Protein AF-0000000082830027 (afdb_homodimer)

Solvent-accessible surface area (backbone atoms only — not comparable to full-atom values): 16712 Å² total; per-residue (Å²): 126,83,76,82,82,75,49,71,65,53,49,52,50,48,57,46,23,45,66,34,52,74,65,45,47,58,59,50,14,70,73,73,74,52,51,41,68,56,47,50,52,49,51,52,51,34,41,74,69,45,38,38,64,43,41,22,38,41,59,33,65,73,72,72,45,70,51,40,49,32,38,36,43,30,26,55,59,55,88,49,65,69,55,49,54,50,48,47,56,50,57,53,65,37,67,48,44,28,29,32,31,33,33,48,82,88,41,38,32,47,30,36,33,52,25,66,33,71,69,50,37,52,51,47,46,41,59,70,43,73,68,26,84,61,42,58,49,72,46,77,27,49,50,78,38,80,63,29,81,54,76,64,74,88,121,127,83,76,80,82,74,50,73,66,54,49,52,52,49,57,47,22,46,66,34,54,74,65,47,48,58,59,52,13,70,72,73,75,50,51,39,68,56,47,48,52,49,52,53,49,34,42,76,69,46,38,38,63,43,41,22,37,42,60,34,64,75,72,71,44,72,50,41,48,32,37,35,42,31,25,54,61,55,88,49,63,68,55,49,52,50,48,47,55,50,56,54,66,38,70,49,43,2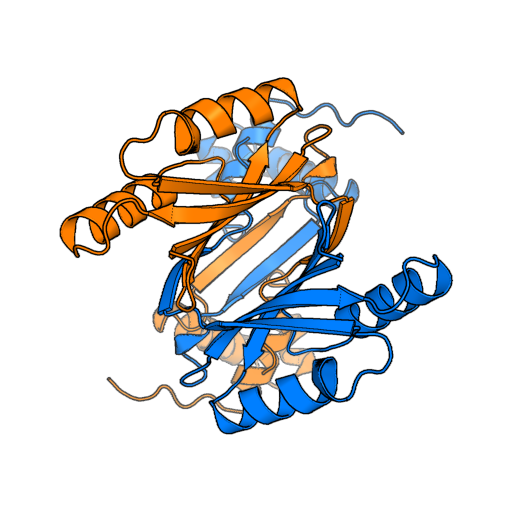7,27,31,31,34,34,48,81,88,41,39,34,47,30,38,33,53,27,66,32,70,70,51,37,51,51,48,46,40,58,69,41,74,67,25,82,61,43,58,48,72,44,78,26,48,51,76,39,80,64,29,83,55,78,65,74,87,122

Nearest PDB structures (foldseek):
  3i4p-assembly1_A  TM=9.424E-01  e=2.151E-12  Agrobacterium fabrum str. C58
  2p6s-assembly1_H  TM=9.441E-01  e=8.276E-12  Neisseria meningitidis MC58
  2pn6-assembly1_A  TM=9.436E-01  e=1.726E-11  Sulfurisphaera tokodaii
  2gqq-assembly1_A-2  TM=9.372E-01  e=4.169E-10  Escherichia coli
  4pcq-assembly2_C  TM=7.563E-01  e=6.400E-10  Mycobacterium tuberculosis H37Rv

pLDDT: mean 95.0, std 8.09, range [38.44, 98.81]

Structure (mmCIF, N/CA/C/O backbone):
data_AF-0000000082830027-model_v1
#
loop_
_entity.id
_entity.type
_entity.pdbx_description
1 polymer 'Leucine-responsive regulatory protein'
#
loop_
_atom_site.group_PDB
_atom_site.id
_atom_site.type_symbol
_atom_site.label_atom_id
_atom_site.label_alt_id
_atom_site.label_comp_id
_atom_site.label_asym_id
_atom_site.label_entity_id
_atom_site.label_seq_id
_atom_site.pdbx_PDB_ins_code
_atom_site.Cartn_x
_atom_site.Cartn_y
_atom_site.Cartn_z
_atom_site.occupancy
_atom_site.B_iso_or_equiv
_atom_site.auth_seq_id
_atom_site.auth_comp_id
_atom_site.auth_asym_id
_atom_site.auth_atom_id
_atom_site.pdbx_PDB_model_num
ATOM 1 N N . MET A 1 1 ? -21.938 -0.403 17.984 1 39.41 1 MET A N 1
ATOM 2 C CA . MET A 1 1 ? -21.031 0.725 17.766 1 39.41 1 MET A CA 1
ATOM 3 C C . MET A 1 1 ? -21.609 1.681 16.719 1 39.41 1 MET A C 1
ATOM 5 O O . MET A 1 1 ? -22.156 1.244 15.703 1 39.41 1 MET A O 1
ATOM 9 N N . SER A 1 2 ? -21.969 2.844 16.984 1 47.44 2 SER A N 1
ATOM 10 C CA . SER A 1 2 ? -22.766 3.723 16.141 1 47.44 2 SER A CA 1
ATOM 11 C C . SER A 1 2 ? -22.203 3.795 14.727 1 47.44 2 SER A C 1
ATOM 13 O O . SER A 1 2 ? -21 3.961 14.539 1 47.44 2 SER A O 1
ATOM 15 N N . GLU A 1 3 ? -22.734 3.227 13.742 1 55.31 3 GLU A N 1
ATOM 16 C CA . GLU A 1 3 ? -22.422 3.287 12.32 1 55.31 3 GLU A CA 1
ATOM 17 C C . GLU A 1 3 ? -22.078 4.707 11.891 1 55.31 3 GLU A C 1
ATOM 19 O O . GLU A 1 3 ? -22.844 5.645 12.156 1 55.31 3 GLU A O 1
ATOM 24 N N . ILE A 1 4 ? -20.844 5.16 12.031 1 61.84 4 ILE A N 1
ATOM 25 C CA . ILE A 1 4 ? -20.469 6.543 11.766 1 61.84 4 ILE A CA 1
ATOM 26 C C . ILE A 1 4 ? -21.078 6.992 10.438 1 61.84 4 ILE A C 1
ATOM 28 O O . ILE A 1 4 ? -20.891 6.34 9.406 1 61.84 4 ILE A O 1
ATOM 32 N N . SER A 1 5 ? -22.078 7.836 10.484 1 83.44 5 SER A N 1
ATOM 33 C CA . SER A 1 5 ? -22.734 8.414 9.312 1 83.44 5 SER A CA 1
ATOM 34 C C . SER A 1 5 ? -21.906 9.57 8.742 1 83.44 5 SER A C 1
ATOM 36 O O . SER A 1 5 ? -21.734 10.594 9.406 1 83.44 5 SER A O 1
ATOM 38 N N . LEU A 1 6 ? -21.156 9.391 7.719 1 94.38 6 LEU A N 1
ATOM 39 C CA . LEU A 1 6 ? -20.406 10.391 6.98 1 94.38 6 LEU A CA 1
ATOM 40 C C . LEU A 1 6 ? -21.297 11.141 6.008 1 94.38 6 LEU A C 1
ATOM 42 O O . LEU A 1 6 ? -22.172 10.547 5.367 1 94.38 6 LEU A O 1
ATOM 46 N N . ASP A 1 7 ? -21.141 12.422 6 1 95.31 7 ASP A N 1
ATOM 47 C CA . ASP A 1 7 ? -21.906 13.18 5.012 1 95.31 7 ASP A CA 1
ATOM 48 C C . ASP A 1 7 ? -21.016 13.602 3.844 1 95.31 7 ASP A C 1
ATOM 50 O O . ASP A 1 7 ? -19.859 13.172 3.748 1 95.31 7 ASP A O 1
ATOM 54 N N . ASN A 1 8 ? -21.578 14.359 2.945 1 96.12 8 ASN A N 1
ATOM 55 C CA . ASN A 1 8 ? -20.875 14.727 1.718 1 96.12 8 ASN A CA 1
ATOM 56 C C . ASN A 1 8 ? -19.609 15.531 2.008 1 96.12 8 ASN A C 1
ATOM 58 O O . ASN A 1 8 ? -18.625 15.422 1.286 1 96.12 8 ASN A O 1
ATOM 62 N N . PHE A 1 9 ? -19.672 16.328 3.039 1 97.31 9 PHE A N 1
ATOM 63 C CA . PHE A 1 9 ? -18.516 17.125 3.396 1 97.31 9 PHE A CA 1
ATOM 64 C C . PHE A 1 9 ? -17.391 16.234 3.92 1 97.31 9 PHE A C 1
ATOM 66 O O . PHE A 1 9 ? -16.219 16.438 3.586 1 97.31 9 PHE A O 1
ATOM 73 N N . ASP A 1 10 ? -17.766 15.25 4.754 1 97.62 10 ASP A N 1
ATOM 74 C CA . ASP A 1 10 ? -16.781 14.305 5.258 1 97.62 10 ASP A CA 1
ATOM 75 C C . ASP A 1 10 ? -16.062 13.602 4.113 1 97.62 10 ASP A C 1
ATOM 77 O O . ASP A 1 10 ? -14.828 13.508 4.113 1 97.62 10 ASP A O 1
ATOM 81 N N . TYR A 1 11 ? -16.812 13.195 3.135 1 97.44 11 TYR A N 1
ATOM 82 C CA . TYR A 1 11 ? -16.234 12.5 1.987 1 97.44 11 TYR A CA 1
ATOM 83 C C . TYR A 1 11 ? -15.32 13.414 1.198 1 97.44 11 TYR A C 1
ATOM 85 O O . TYR A 1 11 ? -14.242 13 0.755 1 97.44 11 TYR A O 1
ATOM 93 N N . ALA A 1 12 ? -15.75 14.578 1.001 1 98.06 12 ALA A N 1
ATOM 94 C CA . ALA A 1 12 ? -14.93 15.547 0.272 1 98.06 12 ALA A CA 1
ATOM 95 C C . ALA A 1 12 ? -13.602 15.773 0.979 1 98.06 12 ALA A C 1
ATOM 97 O O . ALA A 1 12 ? -12.547 15.828 0.337 1 98.06 12 ALA A O 1
ATOM 98 N N . ILE A 1 13 ? -13.664 15.922 2.287 1 98.5 13 ILE A N 1
ATOM 99 C CA . ILE A 1 13 ? -12.461 16.109 3.086 1 98.5 13 ILE A CA 1
ATOM 100 C C . ILE A 1 13 ? -11.539 14.906 2.922 1 98.5 13 ILE A C 1
ATOM 102 O O . ILE A 1 13 ? -10.344 15.055 2.666 1 98.5 13 ILE A O 1
ATOM 106 N N . LEU A 1 14 ? -12.086 13.742 3.025 1 98.31 14 LEU A N 1
ATOM 107 C CA . LEU A 1 14 ? -11.312 12.5 2.959 1 98.31 14 LEU A CA 1
ATOM 108 C C . LEU A 1 14 ? -10.656 12.344 1.594 1 98.31 14 LEU A C 1
ATOM 110 O O . LEU A 1 14 ? -9.523 11.859 1.498 1 98.31 14 LEU A O 1
ATOM 114 N N . ARG A 1 15 ? -11.352 12.727 0.542 1 97.94 15 ARG A N 1
ATOM 115 C CA . ARG A 1 15 ? -10.789 12.656 -0.8 1 97.94 15 ARG A CA 1
ATOM 116 C C . ARG A 1 15 ? -9.555 13.547 -0.917 1 97.94 15 ARG A C 1
ATOM 118 O O . ARG A 1 15 ? -8.562 13.156 -1.539 1 97.94 15 ARG A O 1
ATOM 125 N N . ILE A 1 16 ? -9.609 14.664 -0.337 1 98.25 16 ILE A N 1
ATOM 126 C CA . ILE A 1 16 ? -8.484 15.594 -0.37 1 98.25 16 ILE A CA 1
ATOM 127 C C . ILE A 1 16 ? -7.324 15.023 0.446 1 98.25 16 ILE A C 1
ATOM 129 O O . ILE A 1 16 ? -6.184 15 -0.022 1 98.25 16 ILE A O 1
ATOM 133 N N . LEU A 1 17 ? -7.629 14.492 1.629 1 98.38 17 LEU A N 1
ATOM 134 C CA . LEU A 1 17 ? -6.594 14.07 2.564 1 98.38 17 LEU A CA 1
ATOM 135 C C . LEU A 1 17 ? -5.891 12.812 2.059 1 98.38 17 LEU A C 1
ATOM 137 O O . LEU A 1 17 ? -4.699 12.617 2.314 1 98.38 17 LEU A O 1
ATOM 141 N N . GLN A 1 18 ? -6.598 11.961 1.301 1 97.56 18 GLN A N 1
ATOM 142 C CA . GLN A 1 18 ? -5.973 10.766 0.75 1 97.56 18 GLN A CA 1
ATOM 143 C C . GLN A 1 18 ? -4.895 11.125 -0.269 1 97.56 18 GLN A C 1
ATOM 145 O O . GLN A 1 18 ? -3.947 10.367 -0.475 1 97.56 18 GLN A O 1
ATOM 150 N N . LYS A 1 19 ? -5.109 12.273 -0.826 1 96.19 19 LYS A N 1
ATOM 151 C CA . LYS A 1 19 ? -4.172 12.727 -1.855 1 96.19 19 LYS A CA 1
ATOM 152 C C . LYS A 1 19 ? -3.066 13.586 -1.255 1 96.19 19 LYS A C 1
ATOM 154 O O . LYS A 1 19 ? -1.906 13.484 -1.658 1 96.19 19 LYS A O 1
ATOM 159 N N . ASP A 1 20 ? -3.494 14.398 -0.304 1 97.44 20 ASP A N 1
ATOM 160 C CA . ASP A 1 20 ? -2.57 15.305 0.373 1 97.44 20 ASP A CA 1
ATOM 161 C C . ASP A 1 20 ? -3.092 15.688 1.757 1 97.44 20 ASP A C 1
ATOM 163 O O . ASP A 1 20 ? -3.934 16.578 1.886 1 97.44 20 ASP A O 1
ATOM 167 N N . ASN A 1 21 ? -2.439 15.148 2.756 1 98 21 ASN A N 1
ATOM 168 C CA . ASN A 1 21 ? -2.936 15.414 4.102 1 98 21 ASN A CA 1
ATOM 169 C C . ASN A 1 21 ? -2.23 16.609 4.73 1 98 21 ASN A C 1
ATOM 171 O O . ASN A 1 21 ? -2.373 16.859 5.926 1 98 21 ASN A O 1
ATOM 175 N N . LYS A 1 22 ? -1.453 17.297 3.936 1 96.75 22 LYS A N 1
ATOM 176 C CA . LYS A 1 22 ? -0.813 18.516 4.398 1 96.75 22 LYS A CA 1
ATOM 177 C C . LYS A 1 22 ? -1.614 19.75 3.975 1 96.75 22 LYS A C 1
ATOM 179 O O . LYS A 1 22 ? -1.29 20.875 4.363 1 96.75 22 LYS A O 1
ATOM 184 N N . THR A 1 23 ? -2.635 19.531 3.16 1 97.31 23 THR A N 1
ATOM 185 C CA . THR A 1 23 ? -3.514 20.641 2.812 1 97.31 23 THR A CA 1
ATOM 186 C C . THR A 1 23 ? -4.082 21.297 4.066 1 97.31 23 THR A C 1
ATOM 188 O O . THR A 1 23 ? -4.629 20.625 4.938 1 97.31 23 THR A O 1
ATOM 191 N N . SER A 1 24 ? -3.973 22.594 4.117 1 97.06 24 SER A N 1
ATOM 192 C CA . SER A 1 24 ? -4.391 23.297 5.332 1 97.06 24 SER A CA 1
ATOM 193 C C . SER A 1 24 ? -5.906 23.25 5.496 1 97.06 24 SER A C 1
ATOM 195 O O . SER A 1 24 ? -6.641 23.156 4.512 1 97.06 24 SER A O 1
ATOM 197 N N . HIS A 1 25 ? -6.297 23.375 6.746 1 97.62 25 HIS A N 1
ATOM 198 C CA . HIS A 1 25 ? -7.73 23.422 7.012 1 97.62 25 HIS A CA 1
ATOM 199 C C . HIS A 1 25 ? -8.383 24.594 6.285 1 97.62 25 HIS A C 1
ATOM 201 O O . HIS A 1 25 ? -9.516 24.484 5.805 1 97.62 25 HIS A O 1
ATOM 207 N N . ARG A 1 26 ? -7.672 25.672 6.176 1 97.75 26 ARG A N 1
ATOM 208 C CA . ARG A 1 26 ? -8.172 26.859 5.48 1 97.75 26 ARG A CA 1
ATOM 209 C C . ARG A 1 26 ? -8.398 26.562 4 1 97.75 26 ARG A C 1
ATOM 211 O O . ARG A 1 26 ? -9.445 26.906 3.447 1 97.75 26 ARG A O 1
ATOM 218 N N . GLU A 1 27 ? -7.453 25.984 3.371 1 98.25 27 GLU A N 1
ATOM 219 C CA . GLU A 1 27 ? -7.574 25.641 1.958 1 98.25 27 GLU A CA 1
ATOM 220 C C . GLU A 1 27 ? -8.719 24.672 1.723 1 98.25 27 GLU A C 1
ATOM 222 O O . GLU A 1 27 ? -9.477 24.812 0.761 1 98.25 27 GLU A O 1
ATOM 227 N N . ILE A 1 28 ? -8.828 23.656 2.588 1 98.44 28 ILE A N 1
ATOM 228 C CA . ILE A 1 28 ? -9.922 22.688 2.477 1 98.44 28 ILE A CA 1
ATOM 229 C C . ILE A 1 28 ? -11.258 23.406 2.619 1 98.44 28 ILE A C 1
ATOM 231 O O . ILE A 1 28 ? -12.188 23.156 1.849 1 98.44 28 ILE A O 1
ATOM 235 N N . SER A 1 29 ? -11.297 24.25 3.613 1 97.88 29 SER A N 1
ATOM 236 C CA . SER A 1 29 ? -12.508 25.016 3.861 1 97.88 29 SER A CA 1
ATOM 237 C C . SER A 1 29 ? -12.945 25.781 2.617 1 97.88 29 SER A C 1
ATOM 239 O O . SER A 1 29 ? -14.125 25.797 2.27 1 97.88 29 SER A O 1
ATOM 241 N N . GLU A 1 30 ? -12.055 26.422 1.902 1 97.62 30 GLU A N 1
ATOM 242 C CA . GLU A 1 30 ? -12.328 27.188 0.696 1 97.62 30 GLU A CA 1
ATOM 243 C C . GLU A 1 30 ? -12.82 26.297 -0.436 1 97.62 30 GLU A C 1
ATOM 245 O O . GLU A 1 30 ? -13.695 26.688 -1.209 1 97.62 30 GLU A O 1
ATOM 250 N N . LYS A 1 31 ? -12.336 25.125 -0.492 1 97.25 31 LYS A N 1
ATOM 251 C CA . LYS A 1 31 ? -12.656 24.203 -1.581 1 97.25 31 LYS A CA 1
ATOM 252 C C . LYS A 1 31 ? -14.039 23.594 -1.395 1 97.25 31 LYS A C 1
ATOM 254 O O . LYS A 1 31 ? -14.734 23.297 -2.373 1 97.25 31 LYS A O 1
ATOM 259 N N . ILE A 1 32 ? -14.453 23.391 -0.177 1 97.12 32 ILE A N 1
ATOM 260 C CA . ILE A 1 32 ? -15.625 22.547 -0.03 1 97.12 32 ILE A CA 1
ATOM 261 C C . ILE A 1 32 ? -16.766 23.344 0.603 1 97.12 32 ILE A C 1
ATOM 263 O O . ILE A 1 32 ? -17.891 22.844 0.719 1 97.12 32 ILE A O 1
ATOM 267 N N . GLY A 1 33 ? -16.516 24.562 1.171 1 96.44 33 GLY A N 1
ATOM 268 C CA . GLY A 1 33 ? -17.578 25.438 1.626 1 96.44 33 GLY A CA 1
ATOM 269 C C . GLY A 1 33 ? -17.922 25.25 3.09 1 96.44 33 GLY A C 1
ATOM 270 O O . GLY A 1 33 ? -19.094 25.312 3.469 1 96.44 33 GLY A O 1
ATOM 271 N N . LEU A 1 34 ? -16.969 25 3.906 1 96.75 34 LEU A N 1
ATOM 272 C CA . LEU A 1 34 ? -17.078 24.938 5.359 1 96.75 34 LEU A CA 1
ATOM 273 C C . LEU A 1 34 ? -16.125 25.922 6.02 1 96.75 34 LEU A C 1
ATOM 275 O O . LEU A 1 34 ? -15.289 26.531 5.348 1 96.75 34 LEU A O 1
ATOM 279 N N . SER A 1 35 ? -16.406 26.078 7.285 1 97.44 35 SER A N 1
ATOM 280 C CA . SER A 1 35 ? -15.43 26.859 8.031 1 97.44 35 SER A CA 1
ATOM 281 C C . SER A 1 35 ? -14.203 26.016 8.375 1 97.44 35 SER A C 1
ATOM 283 O O . SER A 1 35 ? -14.297 24.781 8.492 1 97.44 35 SER A O 1
ATOM 285 N N . ALA A 1 36 ? -13.07 26.688 8.578 1 97.88 36 ALA A N 1
ATOM 286 C CA . ALA A 1 36 ? -11.852 26 8.969 1 97.88 36 ALA A CA 1
ATOM 287 C C . ALA A 1 36 ? -12.047 25.25 10.289 1 97.88 36 ALA A C 1
ATOM 289 O O . ALA A 1 36 ? -11.508 24.156 10.484 1 97.88 36 ALA A O 1
ATOM 290 N N . ALA A 1 37 ? -12.781 25.812 11.18 1 97.94 37 ALA A N 1
ATOM 291 C CA . ALA A 1 37 ? -13.062 25.188 12.469 1 97.94 37 ALA A CA 1
ATOM 292 C C . ALA A 1 37 ? -13.867 23.891 12.289 1 97.94 37 ALA A C 1
ATOM 294 O O . ALA A 1 37 ? -13.594 22.891 12.953 1 97.94 37 ALA A O 1
ATOM 295 N N . SER A 1 38 ? -14.844 23.922 11.438 1 97.94 38 SER A N 1
ATOM 296 C CA . SER A 1 38 ? -15.656 22.75 11.148 1 97.94 38 SER A CA 1
ATOM 297 C C . SER A 1 38 ? -14.82 21.641 10.523 1 97.94 38 SER A C 1
ATOM 299 O O . SER A 1 38 ? -14.953 20.469 10.883 1 97.94 38 SER A O 1
ATOM 301 N N . VAL A 1 39 ? -13.977 22.016 9.555 1 98.5 39 VAL A N 1
ATOM 302 C CA . VAL A 1 39 ? -13.078 21.062 8.914 1 98.5 39 VAL A CA 1
ATOM 303 C C . VAL A 1 39 ? -12.203 20.375 9.961 1 98.5 39 VAL A C 1
ATOM 305 O O . VAL A 1 39 ? -12.102 19.156 9.992 1 98.5 39 VAL A O 1
ATOM 308 N N . GLN A 1 40 ? -11.617 21.141 10.812 1 98.06 40 GLN A N 1
ATOM 309 C CA . GLN A 1 40 ? -10.75 20.609 11.852 1 98.06 40 GLN A CA 1
ATOM 310 C C . GLN A 1 40 ? -11.492 19.625 12.75 1 98.06 40 GLN A C 1
ATOM 312 O O . GLN A 1 40 ? -10.992 18.547 13.047 1 98.06 40 GLN A O 1
ATOM 317 N N . ARG A 1 41 ? -12.602 20.047 13.203 1 97.94 41 ARG A N 1
ATOM 318 C CA . ARG A 1 41 ? -13.398 19.188 14.078 1 97.94 41 ARG A CA 1
ATOM 319 C C . ARG A 1 41 ? -13.742 17.875 13.391 1 97.94 41 ARG A C 1
ATOM 321 O O . ARG A 1 41 ? -13.688 16.812 14.023 1 97.94 41 ARG A O 1
ATOM 328 N N . ARG A 1 42 ? -14.086 17.969 12.195 1 97.81 42 ARG A N 1
ATOM 329 C CA . ARG A 1 42 ? -14.477 16.781 11.438 1 97.81 42 ARG A CA 1
ATOM 330 C C . ARG A 1 42 ? -13.281 15.844 11.242 1 97.81 42 ARG A C 1
ATOM 332 O O . ARG A 1 42 ? -13.406 14.625 11.414 1 97.81 42 ARG A O 1
ATOM 339 N N . ILE A 1 43 ? -12.148 16.359 10.883 1 98.19 43 ILE A N 1
ATOM 340 C CA . ILE A 1 43 ? -10.953 15.547 10.711 1 98.19 43 ILE A CA 1
ATOM 341 C C . ILE A 1 43 ? -10.602 14.852 12.031 1 98.19 43 ILE A C 1
ATOM 343 O O . ILE A 1 43 ? -10.344 13.648 12.055 1 98.19 43 ILE A O 1
ATOM 347 N N . THR A 1 44 ? -10.617 15.648 13.094 1 97.69 44 THR A N 1
ATOM 348 C CA . THR A 1 44 ? -10.32 15.094 14.414 1 97.69 44 THR A CA 1
ATOM 349 C C . THR A 1 44 ? -11.273 13.953 14.742 1 97.69 44 THR A C 1
ATOM 351 O O . THR A 1 44 ? -10.844 12.898 15.219 1 97.69 44 THR A O 1
ATOM 354 N N . ARG A 1 45 ? -12.5 14.141 14.5 1 97.06 45 ARG A N 1
ATOM 355 C CA . ARG A 1 45 ? -13.508 13.109 14.742 1 97.06 45 ARG A CA 1
ATOM 356 C C . ARG A 1 45 ? -13.219 11.859 13.93 1 97.06 45 ARG A C 1
ATOM 358 O O . ARG A 1 45 ? -13.328 10.742 14.438 1 97.06 45 ARG A O 1
ATOM 365 N N . MET A 1 46 ? -12.891 12.047 12.656 1 97.75 46 MET A N 1
ATOM 366 C CA . MET A 1 46 ? -12.641 10.914 11.766 1 97.75 46 MET A CA 1
ATOM 367 C C . MET A 1 46 ? -11.375 10.164 12.18 1 97.75 46 MET A C 1
ATOM 369 O O . MET A 1 46 ? -11.273 8.953 12 1 97.75 46 MET A O 1
ATOM 373 N N . GLU A 1 47 ? -10.391 10.82 12.719 1 97.5 47 GLU A N 1
ATOM 374 C CA . GLU A 1 47 ? -9.203 10.164 13.266 1 97.5 47 GLU A CA 1
ATOM 375 C C . GLU A 1 47 ? -9.539 9.383 14.531 1 97.5 47 GLU A C 1
ATOM 377 O O . GLU A 1 47 ? -9.133 8.234 14.68 1 97.5 47 GLU A O 1
ATOM 382 N N . GLU A 1 48 ? -10.312 10 15.406 1 96.56 48 GLU A N 1
ATOM 383 C CA . GLU A 1 48 ? -10.695 9.359 16.656 1 96.56 48 GLU A CA 1
ATOM 384 C C . GLU A 1 48 ? -11.516 8.094 16.406 1 96.56 48 GLU A C 1
ATOM 386 O O . GLU A 1 48 ? -11.398 7.117 17.156 1 96.56 48 GLU A O 1
ATOM 391 N N . LYS A 1 49 ? -12.273 8.18 15.375 1 96.38 49 LYS A N 1
ATOM 392 C CA . LYS A 1 49 ? -13.148 7.051 15.055 1 96.38 49 LYS A CA 1
ATOM 393 C C . LYS A 1 49 ? -12.43 6.043 14.156 1 96.38 49 LYS A C 1
ATOM 395 O O . LYS A 1 49 ? -13.047 5.098 13.664 1 96.38 49 LYS A O 1
ATOM 400 N N . GLN A 1 50 ? -11.203 6.254 13.836 1 96.25 50 GLN A N 1
ATOM 401 C CA . GLN A 1 50 ? -10.328 5.355 13.094 1 96.25 50 GLN A CA 1
ATOM 402 C C . GLN A 1 50 ? -10.781 5.227 11.641 1 96.25 50 GLN A C 1
ATOM 404 O O . GLN A 1 50 ? -10.578 4.18 11.016 1 96.25 50 GLN A O 1
ATOM 409 N N . ILE A 1 51 ? -11.555 6.219 11.18 1 97.12 51 ILE A N 1
ATOM 410 C CA . ILE A 1 51 ? -11.82 6.332 9.742 1 97.12 51 ILE A CA 1
ATOM 411 C C . ILE A 1 51 ? -10.531 6.676 9.008 1 97.12 51 ILE A C 1
ATOM 413 O O . ILE A 1 51 ? -10.258 6.129 7.938 1 97.12 51 ILE A O 1
ATOM 417 N N . ILE A 1 52 ? -9.875 7.625 9.547 1 97.75 52 ILE A N 1
ATOM 418 C CA . ILE A 1 52 ? -8.484 7.848 9.18 1 97.75 52 ILE A CA 1
ATOM 419 C C . ILE A 1 52 ? -7.574 7.027 10.094 1 97.75 52 ILE A C 1
ATOM 421 O O . ILE A 1 52 ? -7.512 7.273 11.297 1 97.75 52 ILE A O 1
ATOM 425 N N . LEU A 1 53 ? -6.852 6.121 9.539 1 96.19 53 LEU A N 1
ATOM 426 C CA . LEU A 1 53 ? -6.027 5.211 10.328 1 96.19 53 LEU A CA 1
ATOM 427 C C . LEU A 1 53 ? -4.688 5.855 10.68 1 96.19 53 LEU A C 1
ATOM 429 O O . LEU A 1 53 ? -4.176 5.672 11.781 1 96.19 53 LEU A O 1
ATOM 433 N N . LYS A 1 54 ? -4.133 6.523 9.719 1 96.19 54 LYS A N 1
ATOM 434 C CA . LYS A 1 54 ? -2.824 7.129 9.938 1 96.19 54 LYS A CA 1
ATOM 435 C C . LYS A 1 54 ? -2.541 8.219 8.906 1 96.19 54 LYS A C 1
ATOM 437 O O . LYS A 1 54 ? -3.146 8.234 7.828 1 96.19 54 LYS A O 1
ATOM 442 N N . ASN A 1 55 ? -1.745 9.148 9.266 1 97.69 55 ASN A N 1
ATOM 443 C CA . ASN A 1 55 ? -1.124 10.141 8.391 1 97.69 55 ASN A CA 1
ATOM 444 C C . ASN A 1 55 ? 0.367 9.875 8.211 1 97.69 55 ASN A C 1
ATOM 446 O O . ASN A 1 55 ? 1.114 9.812 9.188 1 97.69 55 ASN A O 1
ATOM 450 N N . CYS A 1 56 ? 0.753 9.727 6.918 1 97.62 56 CYS A N 1
ATOM 451 C CA . CYS A 1 56 ? 2.141 9.305 6.77 1 97.62 56 CYS A CA 1
ATOM 452 C C . CYS A 1 56 ? 2.742 9.852 5.48 1 97.62 56 CYS A C 1
ATOM 454 O O . CYS A 1 56 ? 2.02 10.359 4.617 1 97.62 56 CYS A O 1
ATOM 456 N N . ALA A 1 57 ? 4.047 9.82 5.449 1 98.12 57 ALA A N 1
ATOM 457 C CA . ALA A 1 57 ? 4.797 10.086 4.227 1 98.12 57 ALA A CA 1
ATOM 458 C C . ALA A 1 57 ? 5.086 8.789 3.467 1 98.12 57 ALA A C 1
ATOM 460 O O . ALA A 1 57 ? 5.465 7.781 4.066 1 98.12 57 ALA A O 1
ATOM 461 N N . ILE A 1 58 ? 4.828 8.812 2.238 1 96.88 58 ILE A N 1
ATOM 462 C CA . ILE A 1 58 ? 5.188 7.703 1.358 1 96.88 58 ILE A CA 1
ATOM 463 C C . ILE A 1 58 ? 6.531 7.992 0.691 1 96.88 58 ILE A C 1
ATOM 465 O O . ILE A 1 58 ? 6.691 9.008 0.017 1 96.88 58 ILE A O 1
ATOM 469 N N . LEU A 1 59 ? 7.453 7.094 0.901 1 96.69 59 LEU A N 1
ATOM 470 C CA . LEU A 1 59 ? 8.797 7.281 0.37 1 96.69 59 LEU A CA 1
ATOM 471 C C . LEU A 1 59 ? 8.953 6.586 -0.979 1 96.69 59 LEU A C 1
ATOM 473 O O . LEU A 1 59 ? 8.281 5.594 -1.25 1 96.69 59 LEU A O 1
ATOM 477 N N . ASN A 1 60 ? 9.82 7.133 -1.75 1 94 60 ASN A N 1
ATOM 478 C CA . ASN A 1 60 ? 10.172 6.543 -3.039 1 94 60 ASN A CA 1
ATOM 479 C C . ASN A 1 60 ? 11.219 5.445 -2.887 1 94 60 ASN A C 1
ATOM 481 O O . ASN A 1 60 ? 12.391 5.734 -2.641 1 94 60 ASN A O 1
ATOM 485 N N . PRO A 1 61 ? 10.828 4.207 -3.09 1 91.56 61 PRO A N 1
ATOM 486 C CA . PRO A 1 61 ? 11.797 3.131 -2.879 1 91.56 61 PRO A CA 1
ATOM 487 C C . PRO A 1 61 ? 13.016 3.25 -3.793 1 91.56 61 PRO A C 1
ATOM 489 O O . PRO A 1 61 ? 14.102 2.789 -3.438 1 91.56 61 PRO A O 1
ATOM 492 N N . LEU A 1 62 ? 12.906 3.902 -4.914 1 88 62 LEU A N 1
ATOM 493 C CA . LEU A 1 62 ? 13.969 3.984 -5.91 1 88 62 LEU A CA 1
ATOM 494 C C . LEU A 1 62 ? 15.078 4.922 -5.441 1 88 62 LEU A C 1
ATOM 496 O O . LEU A 1 62 ? 16.172 4.938 -6.02 1 88 62 LEU A O 1
ATOM 500 N N . LYS A 1 63 ? 14.742 5.645 -4.453 1 92.38 63 LYS A N 1
ATOM 501 C CA . LYS A 1 63 ? 15.719 6.602 -3.93 1 92.38 63 LYS A CA 1
ATOM 502 C C . LYS A 1 63 ? 16.578 5.969 -2.842 1 92.38 63 LYS A C 1
ATOM 504 O O . LYS A 1 63 ? 17.5 6.605 -2.318 1 92.38 63 LYS A O 1
ATOM 509 N N . PHE A 1 64 ? 16.359 4.734 -2.545 1 92.06 64 PHE A N 1
ATOM 510 C CA . PHE A 1 64 ? 17.078 4.043 -1.487 1 92.06 64 PHE A CA 1
ATOM 511 C C . PHE A 1 64 ? 17.828 2.838 -2.043 1 92.06 64 PHE A C 1
ATOM 513 O O . PHE A 1 64 ? 17.953 1.811 -1.372 1 92.06 64 PHE A O 1
ATOM 520 N N . GLY A 1 65 ? 18.281 2.986 -3.248 1 87.31 65 GLY A N 1
ATOM 521 C CA . GLY A 1 65 ? 19 1.927 -3.934 1 87.31 65 GLY A CA 1
ATOM 522 C C . GLY A 1 65 ? 18.125 1.122 -4.879 1 87.31 65 GLY A C 1
ATOM 523 O O . GLY A 1 65 ? 16.953 1.437 -5.062 1 87.31 65 GLY A O 1
ATOM 524 N N . GLU A 1 66 ? 18.734 0.171 -5.543 1 87.19 66 GLU A N 1
ATOM 525 C CA . GLU A 1 66 ? 18.016 -0.662 -6.5 1 87.19 66 GLU A CA 1
ATOM 526 C C . GLU A 1 66 ? 17.25 -1.781 -5.793 1 87.19 66 GLU A C 1
ATOM 528 O O . GLU A 1 66 ? 17.531 -2.963 -6.012 1 87.19 66 GLU A O 1
ATOM 533 N N . LYS A 1 67 ? 16.281 -1.402 -5.129 1 92.81 67 LYS A N 1
ATOM 534 C CA . LYS A 1 67 ? 15.492 -2.367 -4.367 1 92.81 67 LYS A CA 1
ATOM 535 C C . LYS A 1 67 ? 14.734 -3.311 -5.297 1 92.81 67 LYS A C 1
ATOM 537 O O . LYS A 1 67 ? 14.406 -2.947 -6.43 1 92.81 67 LYS A O 1
ATOM 542 N N . ILE A 1 68 ? 14.484 -4.461 -4.816 1 95.44 68 ILE A N 1
ATOM 543 C CA . ILE A 1 68 ? 13.734 -5.48 -5.539 1 95.44 68 ILE A CA 1
ATOM 544 C C . ILE A 1 68 ? 12.383 -5.707 -4.859 1 95.44 68 ILE A C 1
ATOM 546 O O . ILE A 1 68 ? 12.328 -6.059 -3.678 1 95.44 68 ILE A O 1
ATOM 550 N N . THR A 1 69 ? 11.352 -5.379 -5.598 1 97.12 69 THR A N 1
ATOM 551 C CA . THR A 1 69 ? 10.023 -5.781 -5.148 1 97.12 69 THR A CA 1
ATOM 552 C C . THR A 1 69 ? 9.688 -7.188 -5.637 1 97.12 69 THR A C 1
ATOM 554 O O . THR A 1 69 ? 9.836 -7.488 -6.824 1 97.12 69 THR A O 1
ATOM 557 N N . SER A 1 70 ? 9.32 -8.023 -4.715 1 97.88 70 SER A N 1
ATOM 558 C CA . SER A 1 70 ? 8.938 -9.383 -5.062 1 97.88 70 SER A CA 1
ATOM 559 C C . SER A 1 70 ? 7.594 -9.758 -4.453 1 97.88 70 SER A C 1
ATOM 561 O O . SER A 1 70 ? 7.238 -9.281 -3.375 1 97.88 70 SER A O 1
ATOM 563 N N . ILE A 1 71 ? 6.883 -10.539 -5.184 1 98.38 71 ILE A N 1
ATOM 564 C CA . ILE A 1 71 ? 5.645 -11.133 -4.691 1 98.38 71 ILE A CA 1
ATOM 565 C C . ILE A 1 71 ? 5.84 -12.633 -4.477 1 98.38 71 ILE A C 1
ATOM 567 O O . ILE A 1 71 ? 6.305 -13.336 -5.371 1 98.38 71 ILE A O 1
ATOM 571 N N . ILE A 1 72 ? 5.512 -13.078 -3.279 1 98.38 72 ILE A N 1
ATOM 572 C CA . ILE A 1 72 ? 5.684 -14.484 -2.938 1 98.38 72 ILE A CA 1
ATOM 573 C C . ILE A 1 72 ? 4.324 -15.125 -2.662 1 98.38 72 ILE A C 1
ATOM 575 O O . ILE A 1 72 ? 3.568 -14.641 -1.813 1 98.38 72 ILE A O 1
ATOM 579 N N . GLU A 1 73 ? 4.012 -16.125 -3.439 1 97.56 73 GLU A N 1
ATOM 580 C CA . GLU A 1 73 ? 2.879 -17 -3.152 1 97.56 73 GLU A CA 1
ATOM 581 C C . GLU A 1 73 ? 3.287 -18.156 -2.244 1 97.56 73 GLU A C 1
ATOM 583 O O . GLU A 1 73 ? 4.168 -18.938 -2.594 1 97.56 73 GLU A O 1
ATOM 588 N N . VAL A 1 74 ? 2.594 -18.281 -1.094 1 98.12 74 VAL A N 1
ATOM 589 C CA . VAL A 1 74 ? 3.02 -19.25 -0.094 1 98.12 74 VAL A CA 1
ATOM 590 C C . VAL A 1 74 ? 1.893 -20.25 0.169 1 98.12 74 VAL A C 1
ATOM 592 O O . VAL A 1 74 ? 0.736 -19.859 0.34 1 98.12 74 VAL A O 1
ATOM 595 N N . ARG A 1 75 ? 2.238 -21.469 0.128 1 97.38 75 ARG A N 1
ATOM 596 C CA . ARG A 1 75 ? 1.378 -22.531 0.646 1 97.38 75 ARG A CA 1
ATOM 597 C C . ARG A 1 75 ? 1.936 -23.094 1.945 1 97.38 75 ARG A C 1
ATOM 599 O O . ARG A 1 75 ? 3.109 -23.469 2.012 1 97.38 75 ARG A O 1
ATOM 606 N N . LEU A 1 76 ? 1.127 -23.141 2.928 1 96.69 76 LEU A N 1
ATOM 607 C CA . LEU A 1 76 ? 1.568 -23.656 4.215 1 96.69 76 LEU A CA 1
ATOM 608 C C . LEU A 1 76 ? 1.541 -25.188 4.223 1 96.69 76 LEU A C 1
ATOM 610 O O . LEU A 1 76 ? 0.829 -25.797 3.426 1 96.69 76 LEU A O 1
ATOM 614 N N . SER A 1 77 ? 2.242 -25.766 5.148 1 92.81 77 SER A N 1
ATOM 615 C CA . SER A 1 77 ? 2.395 -27.219 5.25 1 92.81 77 SER A CA 1
ATOM 616 C C . SER A 1 77 ? 1.112 -27.875 5.754 1 92.81 77 SER A C 1
ATOM 618 O O . SER A 1 77 ? 0.806 -29 5.387 1 92.81 77 SER A O 1
ATOM 620 N N . GLU A 1 78 ? 0.477 -27.219 6.645 1 90.44 78 GLU A N 1
ATOM 621 C CA . GLU A 1 78 ? -0.776 -27.703 7.207 1 90.44 78 GLU A CA 1
ATOM 622 C C . GLU A 1 78 ? -1.789 -26.578 7.371 1 90.44 78 GLU A C 1
ATOM 624 O O . GLU A 1 78 ? -1.416 -25.406 7.414 1 90.44 78 GLU A O 1
ATOM 629 N N . ASP A 1 79 ? -3.002 -26.938 7.316 1 82.75 79 ASP A N 1
ATOM 630 C CA . ASP A 1 79 ? -4.055 -25.922 7.379 1 82.75 79 ASP A CA 1
ATOM 631 C C . ASP A 1 79 ? -4.605 -25.797 8.797 1 82.75 79 ASP A C 1
ATOM 633 O O . ASP A 1 79 ? -5.641 -25.172 9.016 1 82.75 79 ASP A O 1
ATOM 637 N N . ARG A 1 80 ? -3.84 -26.359 9.789 1 88.81 80 ARG A N 1
ATOM 638 C CA . ARG A 1 80 ? -4.281 -26.203 11.172 1 88.81 80 ARG A CA 1
ATOM 639 C C . ARG A 1 80 ? -4.203 -24.75 11.609 1 88.81 80 ARG A C 1
ATOM 641 O O . ARG A 1 80 ? -3.266 -24.031 11.242 1 88.81 80 ARG A O 1
ATOM 648 N N . SER A 1 81 ? -5.102 -24.359 12.422 1 92.75 81 SER A N 1
ATOM 649 C CA . SER A 1 81 ? -5.215 -22.984 12.898 1 92.75 81 SER A CA 1
ATOM 650 C C . SER A 1 81 ? -3.926 -22.531 13.57 1 92.75 81 SER A C 1
ATOM 652 O O . SER A 1 81 ? -3.5 -21.391 13.383 1 92.75 81 SER A O 1
ATOM 654 N N . VAL A 1 82 ? -3.355 -23.344 14.312 1 93.88 82 VAL A N 1
ATOM 655 C CA . VAL A 1 82 ? -2.154 -23 15.062 1 93.88 82 VAL A CA 1
ATOM 656 C C . VAL A 1 82 ? -1.033 -22.625 14.094 1 93.88 82 VAL A C 1
ATOM 658 O O . VAL A 1 82 ? -0.279 -21.672 14.344 1 93.88 82 VAL A O 1
ATOM 661 N N . VAL A 1 83 ? -0.896 -23.359 13.031 1 94.5 83 VAL A N 1
ATOM 662 C CA . VAL A 1 83 ? 0.135 -23.094 12.031 1 94.5 83 VAL A CA 1
ATOM 663 C C . VAL A 1 83 ? -0.17 -21.797 11.297 1 94.5 83 VAL A C 1
ATOM 665 O O . VAL A 1 83 ? 0.727 -20.984 11.07 1 94.5 83 VAL A O 1
ATOM 668 N N . MET A 1 84 ? -1.398 -21.625 10.992 1 94.75 84 MET A N 1
ATOM 669 C CA . MET A 1 84 ? -1.823 -20.406 10.32 1 94.75 84 MET A CA 1
ATOM 670 C C . MET A 1 84 ? -1.549 -19.188 11.188 1 94.75 84 MET A C 1
ATOM 672 O O . MET A 1 84 ? -1.009 -18.188 10.703 1 94.75 84 MET A O 1
ATOM 676 N N . ASP A 1 85 ? -1.893 -19.234 12.453 1 96.31 85 ASP A N 1
ATOM 677 C CA . ASP A 1 85 ? -1.692 -18.125 13.367 1 96.31 85 ASP A CA 1
ATOM 678 C C . ASP A 1 85 ? -0.206 -17.812 13.555 1 96.31 85 ASP A C 1
ATOM 680 O O . ASP A 1 85 ? 0.198 -16.656 13.57 1 96.31 85 ASP A O 1
ATOM 684 N N . ARG A 1 86 ? 0.534 -18.812 13.633 1 96.62 86 ARG A N 1
ATOM 685 C CA . ARG A 1 86 ? 1.979 -18.656 13.766 1 96.62 86 ARG A CA 1
ATOM 686 C C . ARG A 1 86 ? 2.58 -18 12.531 1 96.62 86 ARG A C 1
ATOM 688 O O . ARG A 1 86 ? 3.424 -17.109 12.641 1 96.62 86 ARG A O 1
ATOM 695 N N . ALA A 1 87 ? 2.168 -18.469 11.43 1 97.31 87 ALA A N 1
ATOM 696 C CA . ALA A 1 87 ? 2.654 -17.891 10.18 1 97.31 87 ALA A CA 1
ATOM 697 C C . ALA A 1 87 ? 2.262 -16.422 10.055 1 97.31 87 ALA A C 1
ATOM 699 O O . ALA A 1 87 ? 3.074 -15.586 9.648 1 97.31 87 ALA A O 1
ATOM 700 N N . LYS A 1 88 ? 1.022 -16.109 10.391 1 97.88 88 LYS A N 1
ATOM 701 C CA . LYS A 1 88 ? 0.561 -14.727 10.359 1 97.88 88 LYS A CA 1
ATOM 702 C C . LYS A 1 88 ? 1.437 -13.836 11.242 1 97.88 88 LYS A C 1
ATOM 704 O O . LYS A 1 88 ? 1.889 -12.773 10.805 1 97.88 88 LYS A O 1
ATOM 709 N N . LEU A 1 89 ? 1.669 -14.25 12.445 1 98.12 89 LEU A N 1
ATOM 710 C CA . LEU A 1 89 ? 2.49 -13.484 13.383 1 98.12 89 LEU A CA 1
ATOM 711 C C . LEU A 1 89 ? 3.908 -13.32 12.852 1 98.12 89 LEU A C 1
ATOM 713 O O . LEU A 1 89 ? 4.48 -12.227 12.922 1 98.12 89 LEU A O 1
ATOM 717 N N . TYR A 1 90 ? 4.445 -14.367 12.32 1 98.44 90 TYR A N 1
ATOM 718 C CA . TYR A 1 90 ? 5.809 -14.352 11.805 1 98.44 90 TYR A CA 1
ATOM 719 C C . TYR A 1 90 ? 5.941 -13.375 10.648 1 98.44 90 TYR A C 1
ATOM 721 O O . TYR A 1 90 ? 6.766 -12.461 10.688 1 98.44 90 TYR A O 1
ATOM 729 N N . PHE A 1 91 ? 5.082 -13.547 9.617 1 98.5 91 PHE A N 1
ATOM 730 C CA . PHE A 1 91 ? 5.191 -12.719 8.422 1 98.5 91 PHE A CA 1
ATOM 731 C C . PHE A 1 91 ? 4.883 -11.258 8.742 1 98.5 91 PHE A C 1
ATOM 733 O O . PHE A 1 91 ? 5.461 -10.352 8.148 1 98.5 91 PHE A O 1
ATOM 740 N N . ALA A 1 92 ? 4.023 -11.008 9.75 1 98.25 92 ALA A N 1
ATOM 741 C CA . ALA A 1 92 ? 3.711 -9.648 10.18 1 98.25 92 ALA A CA 1
ATOM 742 C C . ALA A 1 92 ? 4.93 -8.977 10.805 1 98.25 92 ALA A C 1
ATOM 744 O O . ALA A 1 92 ? 5.059 -7.75 10.773 1 98.25 92 ALA A O 1
ATOM 745 N N . SER A 1 93 ? 5.82 -9.742 11.328 1 98 93 SER A N 1
ATOM 746 C CA . SER A 1 93 ? 6.941 -9.211 12.102 1 98 93 SER A CA 1
ATOM 747 C C . SER A 1 93 ? 8.156 -8.977 11.211 1 98 93 SER A C 1
ATOM 749 O O . SER A 1 93 ? 9.109 -8.312 11.617 1 98 93 SER A O 1
ATOM 751 N N . VAL A 1 94 ? 8.18 -9.547 10.023 1 97.88 94 VAL A N 1
ATOM 752 C CA . VAL A 1 94 ? 9.328 -9.422 9.133 1 97.88 94 VAL A CA 1
ATOM 753 C C . VAL A 1 94 ? 9.352 -8.023 8.516 1 97.88 94 VAL A C 1
ATOM 755 O O . VAL A 1 94 ? 8.438 -7.645 7.785 1 97.88 94 VAL A O 1
ATOM 758 N N . GLU A 1 95 ? 10.367 -7.27 8.703 1 95.81 95 GLU A N 1
ATOM 759 C CA . GLU A 1 95 ? 10.461 -5.867 8.312 1 95.81 95 GLU A CA 1
ATOM 760 C C . GLU A 1 95 ? 10.414 -5.703 6.801 1 95.81 95 GLU A C 1
ATOM 762 O O . GLU A 1 95 ? 9.812 -4.754 6.289 1 95.81 95 GLU A O 1
ATOM 767 N N . GLU A 1 96 ? 11 -6.668 6.121 1 97.25 96 GLU A N 1
ATOM 768 C CA . GLU A 1 96 ? 11.125 -6.555 4.672 1 97.25 96 GLU A CA 1
ATOM 769 C C . GLU A 1 96 ? 9.797 -6.863 3.977 1 97.25 96 GLU A C 1
ATOM 771 O O . GLU A 1 96 ? 9.633 -6.578 2.787 1 97.25 96 GLU A O 1
ATOM 776 N N . ILE A 1 97 ? 8.898 -7.523 4.734 1 98.19 97 ILE A N 1
ATOM 777 C CA . ILE A 1 97 ? 7.566 -7.758 4.188 1 98.19 97 ILE A CA 1
ATOM 778 C C . ILE A 1 97 ? 6.711 -6.508 4.363 1 98.19 97 ILE A C 1
ATOM 780 O O . ILE A 1 97 ? 6.441 -6.086 5.488 1 98.19 97 ILE A O 1
ATOM 784 N N . GLN A 1 98 ? 6.297 -5.965 3.229 1 97 98 GLN A N 1
ATOM 785 C CA . GLN A 1 98 ? 5.461 -4.773 3.266 1 97 98 GLN A CA 1
ATOM 786 C C . GLN A 1 98 ? 3.986 -5.141 3.418 1 97 98 GLN A C 1
ATOM 788 O O . GLN A 1 98 ? 3.232 -4.438 4.094 1 97 98 GLN A O 1
ATOM 793 N N . GLN A 1 99 ? 3.633 -6.152 2.709 1 98.25 99 GLN A N 1
ATOM 794 C CA . GLN A 1 99 ? 2.242 -6.598 2.742 1 98.25 99 GLN A CA 1
ATOM 795 C C . GLN A 1 99 ? 2.152 -8.117 2.795 1 98.25 99 GLN A C 1
ATOM 797 O O . GLN A 1 99 ? 2.959 -8.812 2.174 1 98.25 99 GLN A O 1
ATOM 802 N N . CYS A 1 100 ? 1.177 -8.562 3.475 1 98.75 100 CYS A N 1
ATOM 803 C CA . CYS A 1 100 ? 0.864 -9.984 3.615 1 98.75 100 CYS A CA 1
ATOM 804 C C . CYS A 1 100 ? -0.642 -10.203 3.686 1 98.75 100 CYS A C 1
ATOM 806 O O . CYS A 1 100 ? -1.312 -9.664 4.566 1 98.75 100 CYS A O 1
ATOM 808 N N . TYR A 1 101 ? -1.113 -10.969 2.762 1 98.44 101 TYR A N 1
ATOM 809 C CA . TYR A 1 101 ? -2.535 -11.273 2.672 1 98.44 101 TYR A CA 1
ATOM 810 C C . TYR A 1 101 ? -2.785 -12.766 2.859 1 98.44 101 TYR A C 1
ATOM 812 O O . TYR A 1 101 ? -2.193 -13.594 2.162 1 98.44 101 TYR A O 1
ATOM 820 N N . PHE A 1 102 ? -3.629 -13.102 3.822 1 98.12 102 PHE A N 1
ATOM 821 C CA . PHE A 1 102 ? -4.148 -14.453 3.955 1 98.12 102 PHE A CA 1
ATOM 822 C C . PHE A 1 102 ? -5.336 -14.672 3.023 1 98.12 102 PHE A C 1
ATOM 824 O O . PHE A 1 102 ? -6.309 -13.922 3.066 1 98.12 102 PHE A O 1
ATOM 831 N N . VAL A 1 103 ? -5.168 -15.656 2.16 1 97.31 103 VAL A N 1
ATOM 832 C CA . VAL A 1 103 ? -6.145 -15.766 1.082 1 97.31 103 VAL A CA 1
ATOM 833 C C . VAL A 1 103 ? -6.715 -17.188 1.045 1 97.31 103 VAL A C 1
ATOM 835 O O . VAL A 1 103 ? -6.16 -18.094 1.661 1 97.31 103 VAL A O 1
ATOM 838 N N . ASN A 1 104 ? -7.832 -17.156 0.328 1 88.81 104 ASN A N 1
ATOM 839 C CA . ASN A 1 104 ? -8.422 -18.438 -0.017 1 88.81 104 ASN A CA 1
ATOM 840 C C . ASN A 1 104 ? -8.016 -18.891 -1.419 1 88.81 104 ASN A C 1
ATOM 842 O O . ASN A 1 104 ? -7.371 -18.125 -2.15 1 88.81 104 ASN A O 1
ATOM 846 N N . GLY A 1 105 ? -8.156 -20.281 -1.781 1 74.62 105 GLY A N 1
ATOM 847 C CA . GLY A 1 105 ? -8 -20.609 -3.189 1 74.62 105 GLY A CA 1
ATOM 848 C C . GLY A 1 105 ? -6.797 -21.484 -3.465 1 74.62 105 GLY A C 1
ATOM 849 O O . GLY A 1 105 ? -6.207 -21.422 -4.547 1 74.62 105 GLY A O 1
ATOM 850 N N . GLY A 1 106 ? -6.344 -22.141 -2.627 1 83.44 106 GLY A N 1
ATOM 851 C CA . GLY A 1 106 ? -5.293 -23.109 -2.887 1 83.44 106 GLY A CA 1
ATOM 852 C C . GLY A 1 106 ? -3.926 -22.656 -2.416 1 83.44 106 GLY A C 1
ATOM 853 O O . GLY A 1 106 ? -2.99 -23.453 -2.34 1 83.44 106 GLY A O 1
ATOM 854 N N . VAL A 1 107 ? -3.814 -21.359 -2.244 1 93.38 107 VAL A N 1
ATOM 855 C CA . VAL A 1 107 ? -2.605 -20.828 -1.617 1 93.38 107 VAL A CA 1
ATOM 856 C C . VAL A 1 107 ? -2.959 -20.188 -0.281 1 93.38 107 VAL A C 1
ATOM 858 O O . VAL A 1 107 ? -4.129 -19.906 -0.01 1 93.38 107 VAL A O 1
ATOM 861 N N . SER A 1 108 ? -1.976 -20.016 0.554 1 97.06 108 SER A N 1
ATOM 862 C CA . SER A 1 108 ? -2.238 -19.531 1.903 1 97.06 108 SER A CA 1
ATOM 863 C C . SER A 1 108 ? -1.987 -18.031 2.004 1 97.06 108 SER A C 1
ATOM 865 O O . SER A 1 108 ? -2.811 -17.297 2.555 1 97.06 108 SER A O 1
ATOM 867 N N . PHE A 1 109 ? -0.861 -17.609 1.397 1 98.31 109 PHE A N 1
ATOM 868 C CA . PHE A 1 109 ? -0.501 -16.203 1.523 1 98.31 109 PHE A CA 1
ATOM 869 C C . PHE A 1 109 ? -0.027 -15.641 0.188 1 98.31 109 PHE A C 1
ATOM 871 O O . PHE A 1 109 ? 0.623 -16.344 -0.59 1 98.31 109 PHE A O 1
ATOM 878 N N . ILE A 1 110 ? -0.359 -14.375 -0.059 1 98.56 110 ILE A N 1
ATOM 879 C CA . ILE A 1 110 ? 0.326 -13.516 -1.022 1 98.56 110 ILE A CA 1
ATOM 880 C C . ILE A 1 110 ? 1.103 -12.43 -0.287 1 98.56 110 ILE A C 1
ATOM 882 O O . ILE A 1 110 ? 0.528 -11.672 0.498 1 98.56 110 ILE A O 1
ATOM 886 N N . ILE A 1 111 ? 2.373 -12.359 -0.538 1 98.81 111 ILE A N 1
ATOM 887 C CA . ILE A 1 111 ? 3.264 -11.477 0.208 1 98.81 111 ILE A CA 1
ATOM 888 C C . ILE A 1 111 ? 3.994 -10.547 -0.755 1 98.81 111 ILE A C 1
ATOM 890 O O . ILE A 1 111 ? 4.469 -10.977 -1.809 1 98.81 111 ILE A O 1
ATOM 894 N N . ILE A 1 112 ? 3.998 -9.312 -0.481 1 98.5 112 ILE A N 1
ATOM 895 C CA . ILE A 1 112 ? 4.832 -8.336 -1.176 1 98.5 112 ILE A CA 1
ATOM 896 C C . ILE A 1 112 ? 6.039 -7.977 -0.312 1 98.5 112 ILE A C 1
ATOM 898 O O . ILE A 1 112 ? 5.883 -7.52 0.822 1 98.5 112 ILE A O 1
ATOM 902 N N . MET A 1 113 ? 7.203 -8.195 -0.806 1 98.38 113 MET A N 1
ATOM 903 C CA . MET A 1 113 ? 8.453 -8.055 -0.065 1 98.38 113 MET A CA 1
ATOM 904 C C . MET A 1 113 ? 9.43 -7.148 -0.81 1 98.38 113 MET A C 1
ATOM 906 O O . MET A 1 113 ? 9.516 -7.199 -2.037 1 98.38 113 MET A O 1
ATOM 910 N N . LEU A 1 114 ? 10.086 -6.328 -0.065 1 97.62 114 LEU A N 1
ATOM 911 C CA . LEU A 1 114 ? 11.094 -5.43 -0.619 1 97.62 114 LEU A CA 1
ATOM 912 C C . LEU A 1 114 ? 12.484 -5.801 -0.112 1 97.62 114 LEU A C 1
ATOM 914 O O . LEU A 1 114 ? 12.711 -5.867 1.099 1 97.62 114 LEU A O 1
ATOM 918 N N . SER A 1 115 ? 13.391 -6.043 -1.017 1 97 115 SER A N 1
ATOM 919 C CA . SER A 1 115 ? 14.781 -6.344 -0.684 1 97 115 SER A CA 1
ATOM 920 C C . SER A 1 115 ? 15.719 -5.289 -1.253 1 97 115 SER A C 1
ATOM 922 O O . SER A 1 115 ? 15.391 -4.605 -2.223 1 97 115 SER A O 1
ATOM 924 N N . ASN A 1 116 ? 16.906 -5.223 -0.721 1 94.44 116 ASN A N 1
ATOM 925 C CA . ASN A 1 116 ? 17.828 -4.156 -1.064 1 94.44 116 ASN A CA 1
ATOM 926 C C . ASN A 1 116 ? 18.578 -4.457 -2.361 1 94.44 116 ASN A C 1
ATOM 928 O O . ASN A 1 116 ? 19.078 -3.545 -3.025 1 94.44 116 ASN A O 1
ATOM 932 N N . ASN A 1 117 ? 18.797 -5.672 -2.625 1 94.19 117 ASN A N 1
ATOM 933 C CA . ASN A 1 117 ? 19.453 -6.176 -3.822 1 94.19 117 ASN A CA 1
ATOM 934 C C . ASN A 1 117 ? 19.234 -7.676 -3.996 1 94.19 117 ASN A C 1
ATOM 936 O O . ASN A 1 117 ? 18.516 -8.297 -3.209 1 94.19 117 ASN A O 1
ATOM 940 N N . LEU A 1 118 ? 19.859 -8.258 -5 1 94.88 118 LEU A N 1
ATOM 941 C CA . LEU A 1 118 ? 19.609 -9.656 -5.336 1 94.88 118 LEU A CA 1
ATOM 942 C C . LEU A 1 118 ? 20.109 -10.57 -4.223 1 94.88 118 LEU A C 1
ATOM 944 O O . LEU A 1 118 ? 19.422 -11.539 -3.861 1 94.88 118 LEU A O 1
ATOM 948 N N . SER A 1 119 ? 21.297 -10.258 -3.695 1 97.12 119 SER A N 1
ATOM 949 C CA . SER A 1 119 ? 21.828 -11.078 -2.617 1 97.12 119 SER A CA 1
ATOM 950 C C . SER A 1 119 ? 20.938 -11.039 -1.386 1 97.12 119 SER A C 1
ATOM 952 O O . SER A 1 119 ? 20.703 -12.062 -0.75 1 97.12 119 SER A O 1
ATOM 954 N N . HIS A 1 120 ? 20.5 -9.844 -1.073 1 97.31 120 HIS A N 1
ATOM 955 C CA . HIS A 1 120 ? 19.562 -9.695 0.042 1 97.31 120 HIS A CA 1
ATOM 956 C C . HIS A 1 120 ? 18.266 -10.445 -0.216 1 97.31 120 HIS A C 1
ATOM 958 O O . HIS A 1 120 ? 17.766 -11.133 0.671 1 97.31 120 HIS A O 1
ATOM 964 N N . PHE A 1 121 ? 17.797 -10.367 -1.434 1 97.88 121 PHE A N 1
ATOM 965 C CA . PHE A 1 121 ? 16.594 -11.094 -1.828 1 97.88 121 PHE A CA 1
ATOM 966 C C . PHE A 1 121 ? 16.766 -12.594 -1.609 1 97.88 121 PHE A C 1
ATOM 968 O O . PHE A 1 121 ? 15.93 -13.234 -0.975 1 97.88 121 PHE A O 1
ATOM 975 N N . GLU A 1 122 ? 17.797 -13.062 -2.121 1 97.94 122 GLU A N 1
ATOM 976 C CA . GLU A 1 122 ? 18.062 -14.492 -1.984 1 97.94 122 GLU A CA 1
ATOM 977 C C . GLU A 1 122 ? 18.109 -14.906 -0.517 1 97.94 122 GLU A C 1
ATOM 979 O O . GLU A 1 122 ? 17.562 -15.945 -0.141 1 97.94 122 GLU A O 1
ATOM 984 N N . SER A 1 123 ? 18.781 -14.117 0.297 1 98.38 123 SER A N 1
ATOM 985 C CA . SER A 1 123 ? 18.891 -14.406 1.723 1 98.38 123 SER A CA 1
ATOM 986 C C . SER A 1 123 ? 17.516 -14.406 2.393 1 98.38 123 SER A C 1
ATOM 988 O O . SER A 1 123 ? 17.234 -15.25 3.244 1 98.38 123 SER A O 1
ATOM 990 N N . LEU A 1 124 ? 16.703 -13.477 2.021 1 98.5 124 LEU A N 1
ATOM 991 C CA . LEU A 1 124 ? 15.359 -13.383 2.594 1 98.5 124 LEU A CA 1
ATOM 992 C C . LEU A 1 124 ? 14.516 -14.586 2.186 1 98.5 124 LEU A C 1
ATOM 994 O O . LEU A 1 124 ? 13.781 -15.141 3.008 1 98.5 124 LEU A O 1
ATOM 998 N N . VAL A 1 125 ? 14.555 -14.969 0.899 1 98.5 125 VAL A N 1
ATOM 999 C CA . VAL A 1 125 ? 13.805 -16.125 0.407 1 98.5 125 VAL A CA 1
ATOM 1000 C C . VAL A 1 125 ? 14.219 -17.375 1.166 1 98.5 125 VAL A C 1
ATOM 1002 O O . VAL A 1 125 ? 13.375 -18.156 1.598 1 98.5 125 VAL A O 1
ATOM 1005 N N . ARG A 1 126 ? 15.492 -17.547 1.321 1 98.38 126 ARG A N 1
ATOM 1006 C CA . ARG A 1 126 ? 16 -18.703 2.064 1 98.38 126 ARG A CA 1
ATOM 1007 C C . ARG A 1 126 ? 15.492 -18.688 3.502 1 98.38 126 ARG A C 1
ATOM 1009 O O . ARG A 1 126 ? 14.945 -19.688 3.98 1 98.38 126 ARG A O 1
ATOM 1016 N N . LYS A 1 127 ? 15.625 -17.562 4.133 1 98.38 127 LYS A N 1
ATOM 1017 C CA . LYS A 1 127 ? 15.32 -17.453 5.559 1 98.38 127 LYS A CA 1
ATOM 1018 C C . LYS A 1 127 ? 13.82 -17.578 5.812 1 98.38 127 LYS A C 1
ATOM 1020 O O . LYS A 1 127 ? 13.398 -18.328 6.691 1 98.38 127 LYS A O 1
ATOM 1025 N N . HIS A 1 128 ? 13.023 -16.906 5.055 1 98.62 128 HIS A N 1
ATOM 1026 C CA . HIS A 1 128 ? 11.625 -16.75 5.43 1 98.62 128 HIS A CA 1
ATOM 1027 C C . HIS A 1 128 ? 10.742 -17.797 4.754 1 98.62 128 HIS A C 1
ATOM 1029 O O . HIS A 1 128 ? 9.609 -18.016 5.172 1 98.62 128 HIS A O 1
ATOM 1035 N N . PHE A 1 129 ? 11.266 -18.469 3.686 1 98.31 129 PHE A N 1
ATOM 1036 C CA . PHE A 1 129 ? 10.406 -19.375 2.934 1 98.31 129 PHE A CA 1
ATOM 1037 C C . PHE A 1 129 ? 11.062 -20.734 2.773 1 98.31 129 PHE A C 1
ATOM 1039 O O . PHE A 1 129 ? 10.516 -21.75 3.215 1 98.31 129 PHE A O 1
ATOM 1046 N N . ALA A 1 130 ? 12.242 -20.797 2.217 1 98 130 ALA A N 1
ATOM 1047 C CA . ALA A 1 130 ? 12.898 -22.062 1.951 1 98 130 ALA A CA 1
ATOM 1048 C C . ALA A 1 130 ? 13.18 -22.828 3.248 1 98 130 ALA A C 1
ATOM 1050 O O . ALA A 1 130 ? 12.961 -24.031 3.33 1 98 130 ALA A O 1
ATOM 1051 N N . ASP A 1 131 ? 13.602 -22.125 4.305 1 97.75 131 ASP A N 1
ATOM 1052 C CA . ASP A 1 131 ? 14.008 -22.766 5.551 1 97.75 131 ASP A CA 1
ATOM 1053 C C . ASP A 1 131 ? 12.883 -22.719 6.582 1 97.75 131 ASP A C 1
ATOM 1055 O O . ASP A 1 131 ? 13.062 -23.156 7.723 1 97.75 131 ASP A O 1
ATOM 1059 N N . ASN A 1 132 ? 11.812 -22.141 6.234 1 97.38 132 ASN A N 1
ATOM 1060 C CA . ASN A 1 132 ? 10.664 -22.047 7.133 1 97.38 132 ASN A CA 1
ATOM 1061 C C . ASN A 1 132 ? 9.844 -23.328 7.141 1 97.38 132 ASN A C 1
ATOM 1063 O O . ASN A 1 132 ? 9.234 -23.688 6.129 1 97.38 132 ASN A O 1
ATOM 1067 N N . GLU A 1 133 ? 9.719 -24.016 8.25 1 95.75 133 GLU A N 1
ATOM 1068 C CA . GLU A 1 133 ? 9.102 -25.328 8.359 1 95.75 133 GLU A CA 1
ATOM 1069 C C . GLU A 1 133 ? 7.59 -25.25 8.141 1 95.75 133 GLU A C 1
ATOM 1071 O O . GLU A 1 133 ? 6.961 -26.25 7.77 1 95.75 133 GLU A O 1
ATOM 1076 N N . ASP A 1 134 ? 7.078 -24.109 8.32 1 96.5 134 ASP A N 1
ATOM 1077 C CA . ASP A 1 134 ? 5.637 -23.953 8.156 1 96.5 134 ASP A CA 1
ATOM 1078 C C . ASP A 1 134 ? 5.258 -23.797 6.688 1 96.5 134 ASP A C 1
ATOM 1080 O O . ASP A 1 134 ? 4.082 -23.906 6.328 1 96.5 134 ASP A O 1
ATOM 1084 N N . VAL A 1 135 ? 6.219 -23.594 5.805 1 97.44 135 VAL A N 1
ATOM 1085 C CA . VAL A 1 135 ? 5.977 -23.344 4.387 1 97.44 135 VAL A CA 1
ATOM 1086 C C . VAL A 1 135 ? 6.145 -24.656 3.605 1 97.44 135 VAL A C 1
ATOM 1088 O O . VAL A 1 135 ? 7.219 -25.25 3.623 1 97.44 135 VAL A O 1
ATOM 1091 N N . LYS A 1 136 ? 5.098 -25.047 3.012 1 97.12 136 LYS A N 1
ATOM 1092 C CA . LYS A 1 136 ? 5.148 -26.234 2.18 1 97.12 136 LYS A CA 1
ATOM 1093 C C . LYS A 1 136 ? 5.758 -25.938 0.813 1 97.12 136 LYS A C 1
ATOM 1095 O O . LYS A 1 136 ? 6.68 -26.625 0.37 1 97.12 136 LYS A O 1
ATOM 1100 N N . THR A 1 137 ? 5.203 -25.047 0.113 1 97.12 137 THR A N 1
ATOM 1101 C CA . THR A 1 137 ? 5.727 -24.578 -1.168 1 97.12 137 THR A CA 1
ATOM 1102 C C . THR A 1 137 ? 5.641 -23.062 -1.27 1 97.12 137 THR A C 1
ATOM 1104 O O . THR A 1 137 ? 4.891 -22.422 -0.531 1 97.12 137 THR A O 1
ATOM 1107 N N . TYR A 1 138 ? 6.453 -22.5 -2.121 1 97.19 138 TYR A N 1
ATOM 1108 C CA . TYR A 1 138 ? 6.41 -21.078 -2.418 1 97.19 138 TYR A CA 1
ATOM 1109 C C . TYR A 1 138 ? 6.824 -20.812 -3.859 1 97.19 138 TYR A C 1
ATOM 1111 O O . TYR A 1 138 ? 7.559 -21.594 -4.457 1 97.19 138 TYR A O 1
ATOM 1119 N N . ARG A 1 139 ? 6.266 -19.781 -4.344 1 96.31 139 ARG A N 1
ATOM 1120 C CA . ARG A 1 139 ? 6.602 -19.25 -5.66 1 96.31 139 ARG A CA 1
ATOM 1121 C C . ARG A 1 139 ? 6.941 -17.766 -5.582 1 96.31 139 ARG A C 1
ATOM 1123 O O . ARG A 1 139 ? 6.203 -16.984 -4.977 1 96.31 139 ARG A O 1
ATOM 1130 N N . THR A 1 140 ? 8.086 -17.438 -6.172 1 96.5 140 THR A N 1
ATOM 1131 C CA . THR A 1 140 ? 8.523 -16.047 -6.125 1 96.5 140 THR A CA 1
ATOM 1132 C C . THR A 1 140 ? 8.336 -15.375 -7.484 1 96.5 140 THR A C 1
ATOM 1134 O O . THR A 1 140 ? 8.711 -15.945 -8.516 1 96.5 140 THR A O 1
ATOM 1137 N N . LEU A 1 141 ? 7.742 -14.273 -7.477 1 97.31 141 LEU A N 1
ATOM 1138 C CA . LEU A 1 141 ? 7.598 -13.445 -8.664 1 97.31 141 LEU A CA 1
ATOM 1139 C C . LEU A 1 141 ? 8.344 -12.125 -8.5 1 97.31 141 LEU A C 1
ATOM 1141 O O . LEU A 1 141 ? 8.125 -11.398 -7.531 1 97.31 141 LEU A O 1
ATOM 1145 N N . ILE A 1 142 ? 9.188 -11.859 -9.461 1 97 142 ILE A N 1
ATOM 1146 C CA . ILE A 1 142 ? 9.891 -10.578 -9.438 1 97 142 ILE A CA 1
ATOM 1147 C C . ILE A 1 142 ? 9.039 -9.516 -10.133 1 97 142 ILE A C 1
ATOM 1149 O O . ILE A 1 142 ? 8.523 -9.75 -11.227 1 97 142 ILE A O 1
ATOM 1153 N N . VAL A 1 143 ? 8.898 -8.398 -9.484 1 97.5 143 VAL A N 1
ATOM 1154 C CA . VAL A 1 143 ? 8.148 -7.297 -10.078 1 97.5 143 VAL A CA 1
ATOM 1155 C C . VAL A 1 143 ? 9.031 -6.535 -11.062 1 97.5 143 VAL A C 1
ATOM 1157 O O . VAL A 1 143 ? 10.078 -6.004 -10.68 1 97.5 143 VAL A O 1
ATOM 1160 N N . LEU A 1 144 ? 8.609 -6.508 -12.258 1 95.75 144 LEU A N 1
ATOM 1161 C CA . LEU A 1 144 ? 9.352 -5.809 -13.297 1 95.75 144 LEU A CA 1
ATOM 1162 C C . LEU A 1 144 ? 8.898 -4.359 -13.406 1 95.75 144 LEU A C 1
ATOM 1164 O O . LEU A 1 144 ? 9.664 -3.494 -13.836 1 95.75 144 LEU A O 1
ATOM 1168 N N . ASP A 1 145 ? 7.656 -4.105 -13.07 1 96 145 ASP A N 1
ATOM 1169 C CA . ASP A 1 145 ? 7.074 -2.768 -13.125 1 96 145 ASP A CA 1
ATOM 1170 C C . ASP A 1 145 ? 5.973 -2.607 -12.078 1 96 145 ASP A C 1
ATOM 1172 O O . ASP A 1 145 ? 5.078 -3.449 -11.977 1 96 145 ASP A O 1
ATOM 1176 N N . ARG A 1 146 ? 6.105 -1.597 -11.273 1 96.38 146 ARG A N 1
ATOM 1177 C CA . ARG A 1 146 ? 5.035 -1.204 -10.359 1 96.38 146 ARG A CA 1
ATOM 1178 C C . ARG A 1 146 ? 4.031 -0.294 -11.062 1 96.38 146 ARG A C 1
ATOM 1180 O O . ARG A 1 146 ? 4.094 0.929 -10.93 1 96.38 146 ARG A O 1
ATOM 1187 N N . VAL A 1 147 ? 3.047 -0.811 -11.672 1 97.81 147 VAL A N 1
ATOM 1188 C CA . VAL A 1 147 ? 2.133 -0.122 -12.578 1 97.81 147 VAL A CA 1
ATOM 1189 C C . VAL A 1 147 ? 1.248 0.839 -11.789 1 97.81 147 VAL A C 1
ATOM 1191 O O . VAL A 1 147 ? 1.002 1.967 -12.227 1 97.81 147 VAL A O 1
ATOM 1194 N N . LYS A 1 148 ? 0.758 0.457 -10.703 1 97.44 148 LYS A N 1
ATOM 1195 C CA . LYS A 1 148 ? -0.064 1.22 -9.766 1 97.44 148 LYS A CA 1
ATOM 1196 C C . LYS A 1 148 ? 0.117 0.717 -8.336 1 97.44 148 LYS A C 1
ATOM 1198 O O . LYS A 1 148 ? 0.006 -0.483 -8.078 1 97.44 148 LYS A O 1
ATOM 1203 N N . VAL A 1 149 ? 0.459 1.67 -7.449 1 96 149 VAL A N 1
ATOM 1204 C CA . VAL A 1 149 ? 0.642 1.261 -6.062 1 96 149 VAL A CA 1
ATOM 1205 C C . VAL A 1 149 ? 0.128 2.355 -5.129 1 96 149 VAL A C 1
ATOM 1207 O O . VAL A 1 149 ? 0.818 3.348 -4.887 1 96 149 VAL A O 1
ATOM 1210 N N . ASN A 1 150 ? -1.052 2.213 -4.578 1 94.25 150 ASN A N 1
ATOM 1211 C CA . ASN A 1 150 ? -1.606 3.127 -3.584 1 94.25 150 ASN A CA 1
ATOM 1212 C C . ASN A 1 150 ? -2.662 2.443 -2.721 1 94.25 150 ASN A C 1
ATOM 1214 O O . ASN A 1 150 ? -2.967 1.267 -2.92 1 94.25 150 ASN A O 1
ATOM 1218 N N . PHE A 1 151 ? -3.074 3.113 -1.682 1 93 151 PHE A N 1
ATOM 1219 C CA . PHE A 1 151 ? -4.102 2.6 -0.783 1 93 151 PHE A CA 1
ATOM 1220 C C . PHE A 1 151 ? -5.379 3.426 -0.891 1 93 151 PHE A C 1
ATOM 1222 O O . PHE A 1 151 ? -6.238 3.361 -0.012 1 93 151 PHE A O 1
ATOM 1229 N N . GLU A 1 152 ? -5.453 4.227 -1.947 1 94.62 152 GLU A N 1
ATOM 1230 C CA . GLU A 1 152 ? -6.578 5.152 -2.061 1 94.62 152 GLU A CA 1
ATOM 1231 C C . GLU A 1 152 ? -7.898 4.398 -2.207 1 94.62 152 GLU A C 1
ATOM 1233 O O . GLU A 1 152 ? -7.988 3.436 -2.973 1 94.62 152 GLU A O 1
ATOM 1238 N N . LEU A 1 153 ? -8.844 4.797 -1.445 1 95.38 153 LEU A N 1
ATOM 1239 C CA . LEU A 1 153 ? -10.195 4.258 -1.558 1 95.38 153 LEU A CA 1
ATOM 1240 C C . LEU A 1 153 ? -11.031 5.102 -2.51 1 95.38 153 LEU A C 1
ATOM 1242 O O . LEU A 1 153 ? -10.914 6.328 -2.531 1 95.38 153 LEU A O 1
ATOM 1246 N N . ASN A 1 154 ? -11.836 4.371 -3.258 1 91.94 154 ASN A N 1
ATOM 1247 C CA . ASN A 1 154 ? -12.812 5.07 -4.086 1 91.94 154 ASN A CA 1
ATOM 1248 C C . ASN A 1 154 ? -14.047 5.473 -3.281 1 91.94 154 ASN A C 1
ATOM 1250 O O . ASN A 1 154 ? -14.961 4.672 -3.098 1 91.94 154 ASN A O 1
ATOM 1254 N N . ILE A 1 155 ? -14.078 6.633 -2.84 1 92.12 155 ILE A N 1
ATOM 1255 C CA . ILE A 1 155 ? -15.203 7.086 -2.021 1 92.12 155 ILE A CA 1
ATOM 1256 C C . ILE A 1 155 ? -15.742 8.406 -2.568 1 92.12 155 ILE A C 1
ATOM 1258 O O . ILE A 1 155 ? -15.023 9.133 -3.266 1 92.12 155 ILE A O 1
ATOM 1262 N N . MET B 1 1 ? 22.547 12.852 -12.406 1 38.44 1 MET B N 1
ATOM 1263 C CA . MET B 1 1 ? 21.688 13.383 -11.352 1 38.44 1 MET B CA 1
ATOM 1264 C C . MET B 1 1 ? 22.281 13.133 -9.977 1 38.44 1 MET B C 1
ATOM 1266 O O . MET B 1 1 ? 22.766 12.031 -9.695 1 38.44 1 MET B O 1
ATOM 1270 N N . SER B 1 2 ? 22.703 14.039 -9.219 1 46.91 2 SER B N 1
ATOM 1271 C CA . SER B 1 2 ? 23.531 13.883 -8.023 1 46.91 2 SER B CA 1
ATOM 1272 C C . SER B 1 2 ? 22.922 12.859 -7.07 1 46.91 2 SER B C 1
ATOM 1274 O O . SER B 1 2 ? 21.719 12.883 -6.809 1 46.91 2 SER B O 1
ATOM 1276 N N . GLU B 1 3 ? 23.359 11.711 -6.914 1 54.38 3 GLU B N 1
ATOM 1277 C CA . GLU B 1 3 ? 23 10.664 -5.965 1 54.38 3 GLU B CA 1
ATOM 1278 C C . GLU B 1 3 ? 22.734 11.242 -4.582 1 54.38 3 GLU B C 1
ATOM 1280 O O . GLU B 1 3 ? 23.562 11.969 -4.027 1 54.38 3 GLU B O 1
ATOM 1285 N N . ILE B 1 4 ? 21.531 11.773 -4.309 1 61.38 4 ILE B N 1
ATOM 1286 C CA . ILE B 1 4 ? 21.234 12.453 -3.053 1 61.38 4 ILE B CA 1
ATOM 1287 C C . ILE B 1 4 ? 21.797 11.641 -1.886 1 61.38 4 ILE B C 1
ATOM 1289 O O . ILE B 1 4 ? 21.5 10.461 -1.743 1 61.38 4 ILE B O 1
ATOM 1293 N N . SER B 1 5 ? 22.875 12.125 -1.268 1 83.06 5 SER B N 1
ATOM 1294 C CA . SER B 1 5 ? 23.5 11.523 -0.101 1 83.06 5 SER B CA 1
ATOM 1295 C C . SER B 1 5 ? 22.734 11.844 1.176 1 83.06 5 SER B C 1
ATOM 1297 O O . SER B 1 5 ? 22.641 13.008 1.568 1 83.06 5 SER B O 1
ATOM 1299 N N . LEU B 1 6 ? 21.938 11 1.682 1 94.25 6 LEU B N 1
ATOM 1300 C CA . LEU B 1 6 ? 21.219 11.102 2.945 1 94.25 6 LEU B CA 1
ATOM 1301 C C . LEU B 1 6 ? 22.141 10.789 4.121 1 94.25 6 LEU B C 1
ATOM 1303 O O . LEU B 1 6 ? 22.969 9.875 4.043 1 94.25 6 LEU B O 1
ATOM 1307 N N . ASP B 1 7 ? 22.047 11.602 5.109 1 95.31 7 ASP B N 1
ATOM 1308 C CA . ASP B 1 7 ? 22.812 11.281 6.305 1 95.31 7 ASP B CA 1
ATOM 1309 C C . ASP B 1 7 ? 21.922 10.688 7.395 1 95.31 7 ASP B C 1
ATOM 1311 O O . ASP B 1 7 ? 20.75 10.398 7.156 1 95.31 7 ASP B O 1
ATOM 1315 N N . ASN B 1 8 ? 22.5 10.453 8.547 1 96.12 8 ASN B N 1
ATOM 1316 C CA . ASN B 1 8 ? 21.797 9.766 9.625 1 96.12 8 ASN B CA 1
ATOM 1317 C C . ASN B 1 8 ? 20.578 10.562 10.094 1 96.12 8 ASN B C 1
ATOM 1319 O O . ASN B 1 8 ? 19.562 9.977 10.492 1 96.12 8 ASN B O 1
ATOM 1323 N N . PHE B 1 9 ? 20.703 11.852 10.047 1 97.25 9 PHE B N 1
ATOM 1324 C CA . PHE B 1 9 ? 19.578 12.688 10.461 1 97.25 9 PHE B CA 1
ATOM 1325 C C . PHE B 1 9 ? 18.438 12.578 9.477 1 97.25 9 PHE B C 1
ATOM 1327 O O . PHE B 1 9 ? 17.266 12.508 9.875 1 97.25 9 PHE B O 1
ATOM 1334 N N . ASP B 1 10 ? 18.781 12.578 8.172 1 97.69 10 ASP B N 1
ATOM 1335 C CA . ASP B 1 10 ? 17.766 12.422 7.148 1 97.69 10 ASP B CA 1
ATOM 1336 C C . ASP B 1 10 ? 16.984 11.125 7.348 1 97.69 10 ASP B C 1
ATOM 1338 O O . ASP B 1 10 ? 15.75 11.125 7.305 1 97.69 10 ASP B O 1
ATOM 1342 N N . TYR B 1 11 ? 17.703 10.078 7.637 1 97.38 11 TYR B N 1
ATOM 1343 C CA . TYR B 1 11 ? 17.062 8.781 7.844 1 97.38 11 TYR B CA 1
ATOM 1344 C C . TYR B 1 11 ? 16.172 8.797 9.078 1 97.38 11 TYR B C 1
ATOM 1346 O O . TYR B 1 11 ? 15.07 8.242 9.062 1 97.38 11 TYR B O 1
ATOM 1354 N N . ALA B 1 12 ? 16.656 9.367 10.094 1 98.12 12 ALA B N 1
ATOM 1355 C CA . ALA B 1 12 ? 15.867 9.453 11.32 1 98.12 12 ALA B CA 1
ATOM 1356 C C . ALA B 1 12 ? 14.562 10.211 11.078 1 98.12 12 ALA B C 1
ATOM 1358 O O . ALA B 1 12 ? 13.508 9.797 11.547 1 98.12 12 ALA B O 1
ATOM 1359 N N . ILE B 1 13 ? 14.664 11.305 10.359 1 98.56 13 ILE B N 1
ATOM 1360 C CA . ILE B 1 13 ? 13.484 12.094 10.023 1 98.56 13 ILE B CA 1
ATOM 1361 C C . ILE B 1 13 ? 12.5 11.25 9.219 1 98.56 13 ILE B C 1
ATOM 1363 O O . ILE B 1 13 ? 11.305 11.203 9.531 1 98.56 13 ILE B O 1
ATOM 1367 N N . LEU B 1 14 ? 13 10.562 8.25 1 98.31 14 LEU B N 1
ATOM 1368 C CA . LEU B 1 14 ? 12.164 9.766 7.355 1 98.31 14 LEU B CA 1
ATOM 1369 C C . LEU B 1 14 ? 11.469 8.641 8.117 1 98.31 14 LEU B C 1
ATOM 1371 O O . LEU B 1 14 ? 10.32 8.305 7.832 1 98.31 14 LEU B O 1
ATOM 1375 N N . ARG B 1 15 ? 12.164 8.039 9.062 1 97.94 15 ARG B N 1
ATOM 1376 C CA . ARG B 1 15 ? 11.562 6.988 9.875 1 97.94 15 ARG B CA 1
ATOM 1377 C C . ARG B 1 15 ? 10.375 7.516 10.664 1 97.94 15 ARG B C 1
ATOM 1379 O O . ARG B 1 15 ? 9.352 6.84 10.781 1 97.94 15 ARG B O 1
ATOM 1386 N N . ILE B 1 16 ? 10.492 8.664 11.156 1 98.31 16 ILE B N 1
ATOM 1387 C CA . ILE B 1 16 ? 9.422 9.281 11.922 1 98.31 16 ILE B CA 1
ATOM 1388 C C . ILE B 1 16 ? 8.25 9.609 11 1 98.31 16 ILE B C 1
ATOM 1390 O O . ILE B 1 16 ? 7.098 9.289 11.305 1 98.31 16 ILE B O 1
ATOM 1394 N N . LEU B 1 17 ? 8.547 10.172 9.828 1 98.38 17 LEU B N 1
ATOM 1395 C CA . LEU B 1 17 ? 7.516 10.672 8.93 1 98.38 17 LEU B CA 1
ATOM 1396 C C . LEU B 1 17 ? 6.742 9.516 8.297 1 98.38 17 LEU B C 1
ATOM 1398 O O . LEU B 1 17 ? 5.547 9.648 8.016 1 98.38 17 LEU B O 1
ATOM 1402 N N . GLN B 1 18 ? 7.395 8.359 8.102 1 97.62 18 GLN B N 1
ATOM 1403 C CA . GLN B 1 18 ? 6.699 7.203 7.547 1 97.62 18 GLN B CA 1
ATOM 1404 C C . GLN B 1 18 ? 5.617 6.699 8.5 1 97.62 18 GLN B C 1
ATOM 1406 O O . GLN B 1 18 ? 4.625 6.109 8.062 1 97.62 18 GLN B O 1
ATOM 1411 N N . LYS B 1 19 ? 5.879 6.984 9.734 1 96.31 19 LYS B N 1
ATOM 1412 C CA . LYS B 1 19 ? 4.945 6.52 10.758 1 96.31 19 LYS B CA 1
ATOM 1413 C C . LYS B 1 19 ? 3.891 7.578 11.062 1 96.31 19 LYS B C 1
ATOM 1415 O O . LYS B 1 19 ? 2.719 7.258 11.266 1 96.31 19 LYS B O 1
ATOM 1420 N N . ASP B 1 20 ? 4.371 8.812 11.07 1 97.44 20 ASP B N 1
ATOM 1421 C CA . ASP B 1 20 ? 3.502 9.945 11.352 1 97.44 20 ASP B CA 1
ATOM 1422 C C . ASP B 1 20 ? 4.07 11.234 10.766 1 97.44 20 ASP B C 1
ATOM 1424 O O . ASP B 1 20 ? 4.945 11.867 11.359 1 97.44 20 ASP B O 1
ATOM 1428 N N . ASN B 1 21 ? 3.426 11.688 9.719 1 98.06 21 ASN B N 1
ATOM 1429 C CA . ASN B 1 21 ? 3.963 12.875 9.062 1 98.06 21 ASN B CA 1
ATOM 1430 C C . ASN B 1 21 ? 3.326 14.148 9.602 1 98.06 21 ASN B C 1
ATOM 1432 O O . ASN B 1 21 ? 3.5 15.227 9.031 1 98.06 21 ASN B O 1
ATOM 1436 N N . LYS B 1 22 ? 2.561 14.008 10.648 1 96.75 22 LYS B N 1
ATOM 1437 C CA . LYS B 1 22 ? 1.992 15.172 11.32 1 96.75 22 LYS B CA 1
ATOM 1438 C C . LYS B 1 22 ? 2.84 15.586 12.523 1 96.75 22 LYS B C 1
ATOM 1440 O O . LYS B 1 22 ? 2.572 16.609 13.156 1 96.75 22 LYS B O 1
ATOM 1445 N N . THR B 1 23 ? 3.834 14.781 12.844 1 97.31 23 THR B N 1
ATOM 1446 C CA . THR B 1 23 ? 4.762 15.172 13.898 1 97.31 23 THR B CA 1
ATOM 1447 C C . THR B 1 23 ? 5.387 16.531 13.594 1 97.31 23 THR B C 1
ATOM 1449 O O . THR B 1 23 ? 5.914 16.734 12.5 1 97.31 23 THR B O 1
ATOM 1452 N N . SER B 1 24 ? 5.344 17.406 14.57 1 97.12 24 SER B N 1
ATOM 1453 C CA . SER B 1 24 ? 5.82 18.766 14.32 1 97.12 24 SER B CA 1
ATOM 1454 C C . SER B 1 24 ? 7.336 18.797 14.148 1 97.12 24 SER B C 1
ATOM 1456 O O . SER B 1 24 ? 8.039 17.938 14.68 1 97.12 24 SER B O 1
ATOM 1458 N N . HIS B 1 25 ? 7.754 19.812 13.445 1 97.69 25 HIS B N 1
ATOM 1459 C CA . HIS B 1 25 ? 9.195 19.984 13.281 1 97.69 25 HIS B CA 1
ATOM 1460 C C . HIS B 1 25 ? 9.883 20.141 14.633 1 97.69 25 HIS B C 1
ATOM 1462 O O . HIS B 1 25 ? 11 19.641 14.828 1 97.69 25 HIS B O 1
ATOM 1468 N N . ARG B 1 26 ? 9.219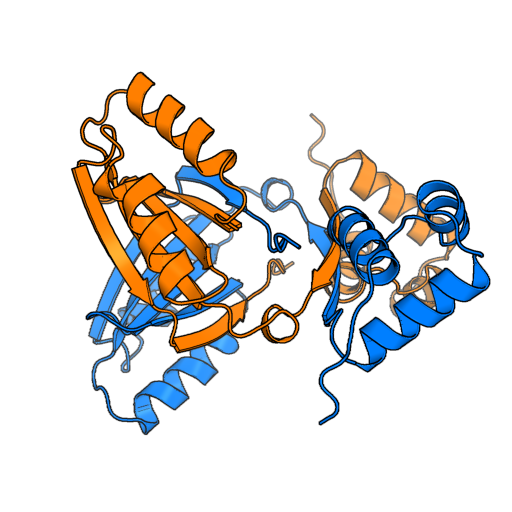 20.766 15.555 1 97.75 26 ARG B N 1
ATOM 1469 C CA . ARG B 1 26 ? 9.758 20.953 16.891 1 97.75 26 ARG B CA 1
ATOM 1470 C C . ARG B 1 26 ? 9.938 19.625 17.609 1 97.75 26 ARG B C 1
ATOM 1472 O O . ARG B 1 26 ? 10.992 19.359 18.203 1 97.75 26 ARG B O 1
ATOM 1479 N N . GLU B 1 27 ? 8.953 18.812 17.578 1 98.25 27 GLU B N 1
ATOM 1480 C CA . GLU B 1 27 ? 9.023 17.5 18.203 1 98.25 27 GLU B CA 1
ATOM 1481 C C . GLU B 1 27 ? 10.125 16.641 17.578 1 98.25 27 GLU B C 1
ATOM 1483 O O . GLU B 1 27 ? 10.867 15.953 18.297 1 98.25 27 GLU B O 1
ATOM 1488 N N . ILE B 1 28 ? 10.211 16.672 16.25 1 98.5 28 ILE B N 1
ATOM 1489 C CA . ILE B 1 28 ? 11.25 15.922 15.547 1 98.5 28 ILE B CA 1
ATOM 1490 C C . ILE B 1 28 ? 12.625 16.422 15.977 1 98.5 28 ILE B C 1
ATOM 1492 O O . ILE B 1 28 ? 13.523 15.617 16.25 1 98.5 28 ILE B O 1
ATOM 1496 N N . SER B 1 29 ? 12.727 17.719 16 1 97.88 29 SER B N 1
ATOM 1497 C CA . SER B 1 29 ? 13.977 18.344 16.422 1 97.88 29 SER B CA 1
ATOM 1498 C C . SER B 1 29 ? 14.414 17.844 17.781 1 97.88 29 SER B C 1
ATOM 1500 O O . SER B 1 29 ? 15.594 17.531 18 1 97.88 29 SER B O 1
ATOM 1502 N N . GLU B 1 30 ? 13.539 17.734 18.734 1 97.62 30 GLU B N 1
ATOM 1503 C CA . GLU B 1 30 ? 13.82 17.281 20.094 1 97.62 30 GLU B CA 1
ATOM 1504 C C . GLU B 1 30 ? 14.25 15.812 20.109 1 97.62 30 GLU B C 1
ATOM 1506 O O . GLU B 1 30 ? 15.125 15.422 20.891 1 97.62 30 GLU B O 1
ATOM 1511 N N . LYS B 1 31 ? 13.719 15.055 19.266 1 97.31 31 LYS B N 1
ATOM 1512 C CA . LYS B 1 31 ? 13.969 13.617 19.234 1 97.31 31 LYS B CA 1
ATOM 1513 C C . LYS B 1 31 ? 15.328 13.312 18.609 1 97.31 31 LYS B C 1
ATOM 1515 O O . LYS B 1 31 ? 15.984 12.344 19 1 97.31 31 LYS B O 1
ATOM 1520 N N . ILE B 1 32 ? 15.758 14.094 17.672 1 97.19 32 ILE B N 1
ATOM 1521 C CA . ILE B 1 32 ? 16.891 13.609 16.891 1 97.19 32 ILE B CA 1
ATOM 1522 C C . ILE B 1 32 ? 18.078 14.555 17.078 1 97.19 32 ILE B C 1
ATOM 1524 O O . ILE B 1 32 ? 19.188 14.273 16.609 1 97.19 32 ILE B O 1
ATOM 1528 N N . GLY B 1 33 ? 17.906 15.781 17.672 1 96.5 33 GLY B N 1
ATOM 1529 C CA . GLY B 1 33 ? 19.016 16.641 18.047 1 96.5 33 GLY B CA 1
ATOM 1530 C C . GLY B 1 33 ? 19.375 17.641 16.969 1 96.5 33 GLY B C 1
ATOM 1531 O O . GLY B 1 33 ? 20.562 17.906 16.734 1 96.5 33 GLY B O 1
ATOM 1532 N N . LEU B 1 34 ? 18.438 18.141 16.25 1 96.75 34 LEU B N 1
ATOM 1533 C CA . LEU B 1 34 ? 18.562 19.219 15.281 1 96.75 34 LEU B CA 1
ATOM 1534 C C . LEU B 1 34 ? 17.688 20.406 15.656 1 96.75 34 LEU B C 1
ATOM 1536 O O . LEU B 1 34 ? 16.859 20.297 16.562 1 96.75 34 LEU B O 1
ATOM 1540 N N . SER B 1 35 ? 18.016 21.469 14.969 1 97.44 35 SER B N 1
ATOM 1541 C CA . SER B 1 35 ? 17.078 22.578 15.109 1 97.44 35 SER B CA 1
ATOM 1542 C C . SER B 1 35 ? 15.828 22.359 14.273 1 97.44 35 SER B C 1
ATOM 1544 O O . SER B 1 35 ? 15.859 21.672 13.25 1 97.44 35 SER B O 1
ATOM 1546 N N . ALA B 1 36 ? 14.727 23 14.695 1 97.88 36 ALA B N 1
ATOM 1547 C CA . ALA B 1 36 ? 13.484 22.922 13.93 1 97.88 36 ALA B CA 1
ATOM 1548 C C . ALA B 1 36 ? 13.68 23.469 12.516 1 97.88 36 ALA B C 1
ATOM 1550 O O . ALA B 1 36 ? 13.094 22.938 11.562 1 97.88 36 ALA B O 1
ATOM 1551 N N . ALA B 1 37 ? 14.453 24.469 12.367 1 97.94 37 ALA B N 1
ATOM 1552 C CA . ALA B 1 37 ? 14.727 25.062 11.055 1 97.94 37 ALA B CA 1
ATOM 1553 C C . ALA B 1 37 ? 15.461 24.062 10.156 1 97.94 37 ALA B C 1
ATOM 1555 O O . ALA B 1 37 ? 15.164 23.953 8.969 1 97.94 37 ALA B O 1
ATOM 1556 N N . SER B 1 38 ? 16.422 23.375 10.688 1 97.94 38 SER B N 1
ATOM 1557 C CA . SER B 1 38 ? 17.172 22.375 9.945 1 97.94 38 SER B CA 1
ATOM 1558 C C . SER B 1 38 ? 16.266 21.219 9.508 1 97.94 38 SER B C 1
ATOM 1560 O O . SER B 1 38 ? 16.359 20.75 8.375 1 97.94 38 SER B O 1
ATOM 1562 N N . VAL B 1 39 ? 15.422 20.766 10.445 1 98.5 39 VAL B N 1
ATOM 1563 C CA . VAL B 1 39 ? 14.469 19.703 10.133 1 98.5 39 VAL B CA 1
ATOM 1564 C C . VAL B 1 39 ? 13.586 20.125 8.961 1 98.5 39 VAL B C 1
ATOM 1566 O O . VAL B 1 39 ? 13.422 19.375 8 1 98.5 39 VAL B O 1
ATOM 1569 N N . GLN B 1 40 ? 13.055 21.266 9.023 1 98.06 40 GLN B N 1
ATOM 1570 C CA . GLN B 1 40 ? 12.18 21.781 7.977 1 98.06 40 GLN B CA 1
ATOM 1571 C C . GLN B 1 40 ? 12.898 21.828 6.629 1 98.06 40 GLN B C 1
ATOM 1573 O O . GLN B 1 40 ? 12.352 21.391 5.617 1 98.06 40 GLN B O 1
ATOM 1578 N N . ARG B 1 41 ? 14.031 22.375 6.633 1 98 41 ARG B N 1
ATOM 1579 C CA . ARG B 1 41 ? 14.805 22.484 5.402 1 98 41 ARG B CA 1
ATOM 1580 C C . ARG B 1 41 ? 15.07 21.094 4.805 1 98 41 ARG B C 1
ATOM 1582 O O . ARG B 1 41 ? 14.984 20.922 3.59 1 98 41 ARG B O 1
ATOM 1589 N N . ARG B 1 42 ? 15.398 20.219 5.633 1 97.81 42 ARG B N 1
ATOM 1590 C CA . ARG B 1 42 ? 15.711 18.859 5.188 1 97.81 42 ARG B CA 1
ATOM 1591 C C . ARG B 1 42 ? 14.469 18.188 4.617 1 97.81 42 ARG B C 1
ATOM 1593 O O . ARG B 1 42 ? 14.539 17.531 3.57 1 97.81 42 ARG B O 1
ATOM 1600 N N . ILE B 1 43 ? 13.359 18.281 5.273 1 98.25 43 ILE B N 1
ATOM 1601 C CA . ILE B 1 43 ? 12.117 17.688 4.781 1 98.25 43 ILE B CA 1
ATOM 1602 C C . ILE B 1 43 ? 11.766 18.281 3.42 1 98.25 43 ILE B C 1
ATOM 1604 O O . ILE B 1 43 ? 11.445 17.562 2.479 1 98.25 43 ILE B O 1
ATOM 1608 N N . THR B 1 44 ? 11.836 19.609 3.346 1 97.75 44 THR B N 1
ATOM 1609 C CA . THR B 1 44 ? 11.547 20.297 2.088 1 97.75 44 THR B CA 1
ATOM 1610 C C . THR B 1 44 ? 12.445 19.766 0.971 1 97.75 44 THR B C 1
ATOM 1612 O O . THR B 1 44 ? 11.977 19.484 -0.133 1 97.75 44 THR B O 1
ATOM 1615 N N . ARG B 1 45 ? 13.672 19.641 1.248 1 97.12 45 ARG B N 1
ATOM 1616 C CA . ARG B 1 45 ? 14.633 19.125 0.278 1 97.12 45 ARG B CA 1
ATOM 1617 C C . ARG B 1 45 ? 14.273 17.719 -0.161 1 97.12 45 ARG B C 1
ATOM 1619 O O . ARG B 1 45 ? 14.336 17.391 -1.35 1 97.12 45 ARG B O 1
ATOM 1626 N N . MET B 1 46 ? 13.922 16.875 0.796 1 97.75 46 MET B N 1
ATOM 1627 C CA . MET B 1 46 ? 13.602 15.484 0.495 1 97.75 46 MET B CA 1
ATOM 1628 C C . MET B 1 46 ? 12.305 15.383 -0.313 1 97.75 46 MET B C 1
ATOM 1630 O O . MET B 1 46 ? 12.148 14.484 -1.135 1 97.75 46 MET B O 1
ATOM 1634 N N . GLU B 1 47 ? 11.367 16.266 -0.128 1 97.5 47 GLU B N 1
ATOM 1635 C CA . GLU B 1 47 ? 10.164 16.328 -0.951 1 97.5 47 GLU B CA 1
ATOM 1636 C C . GLU B 1 47 ? 10.492 16.797 -2.367 1 97.5 47 GLU B C 1
ATOM 1638 O O . GLU B 1 47 ? 10.031 16.203 -3.344 1 97.5 47 GLU B O 1
ATOM 1643 N N . GLU B 1 48 ? 11.312 17.828 -2.479 1 96.62 48 GLU B N 1
ATOM 1644 C CA . GLU B 1 48 ? 11.695 18.375 -3.775 1 96.62 48 GLU B CA 1
ATOM 1645 C C . GLU B 1 48 ? 12.453 17.328 -4.609 1 96.62 48 GLU B C 1
ATOM 1647 O O . GLU B 1 48 ? 12.305 17.281 -5.832 1 96.62 48 GLU B O 1
ATOM 1652 N N . LYS B 1 49 ? 13.188 16.562 -3.9 1 96.44 49 LYS B N 1
ATOM 1653 C CA . LYS B 1 49 ? 14 15.547 -4.582 1 96.44 49 LYS B CA 1
ATOM 1654 C C . LYS B 1 49 ? 13.219 14.258 -4.777 1 96.44 49 LYS B C 1
ATOM 1656 O O . LYS B 1 49 ? 13.773 13.242 -5.211 1 96.44 49 LYS B O 1
ATOM 1661 N N . GLN B 1 50 ? 12 14.203 -4.383 1 96.25 50 GLN B N 1
ATOM 1662 C CA . GLN B 1 50 ? 11.07 13.094 -4.586 1 96.25 50 GLN B CA 1
ATOM 1663 C C . GLN B 1 50 ? 11.477 11.875 -3.771 1 96.25 50 GLN B C 1
A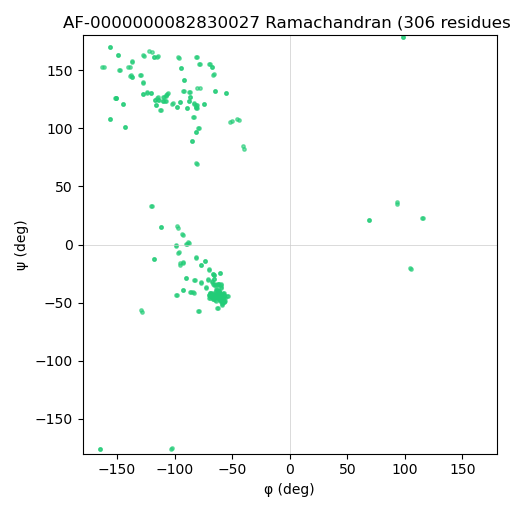TOM 1665 O O . GLN B 1 50 ? 11.211 10.742 -4.168 1 96.25 50 GLN B O 1
ATOM 1670 N N . ILE B 1 51 ? 12.281 12.109 -2.727 1 97.19 51 ILE B N 1
ATOM 1671 C CA . ILE B 1 51 ? 12.523 11.062 -1.737 1 97.19 51 ILE B CA 1
ATOM 1672 C C . ILE B 1 51 ? 11.234 10.773 -0.973 1 97.19 51 ILE B C 1
ATOM 1674 O O . ILE B 1 51 ? 10.906 9.617 -0.704 1 97.19 51 ILE B O 1
ATOM 1678 N N . ILE B 1 52 ? 10.633 11.82 -0.57 1 97.81 52 ILE B N 1
ATOM 1679 C CA . ILE B 1 52 ? 9.242 11.742 -0.135 1 97.81 52 ILE B CA 1
ATOM 1680 C C . ILE B 1 52 ? 8.32 11.969 -1.327 1 97.81 52 ILE B C 1
ATOM 1682 O O . ILE B 1 52 ? 8.289 13.062 -1.902 1 97.81 52 ILE B O 1
ATOM 1686 N N . LEU B 1 53 ? 7.539 11 -1.66 1 96.19 53 LEU B N 1
ATOM 1687 C CA . LEU B 1 53 ? 6.691 11.078 -2.846 1 96.19 53 LEU B CA 1
ATOM 1688 C C . LEU B 1 53 ? 5.395 11.812 -2.541 1 96.19 53 LEU B C 1
ATOM 1690 O O . LEU B 1 53 ? 4.895 12.57 -3.375 1 96.19 53 LEU B O 1
ATOM 1694 N N . LYS B 1 54 ? 4.859 11.531 -1.397 1 96.19 54 LYS B N 1
ATOM 1695 C CA . LYS B 1 54 ? 3.588 12.156 -1.036 1 96.19 54 LYS B CA 1
ATOM 1696 C C . LYS B 1 54 ? 3.33 12.047 0.464 1 96.19 54 LYS B C 1
ATOM 1698 O O . LYS B 1 54 ? 3.91 11.195 1.141 1 96.19 54 LYS B O 1
ATOM 1703 N N . ASN B 1 55 ? 2.594 12.953 0.98 1 97.69 55 ASN B N 1
ATOM 1704 C CA . ASN B 1 55 ? 1.999 12.922 2.312 1 97.69 55 ASN B CA 1
ATOM 1705 C C . ASN B 1 55 ? 0.494 12.68 2.25 1 97.69 55 ASN B C 1
ATOM 1707 O O . ASN B 1 55 ? -0.233 13.43 1.599 1 97.69 55 ASN B O 1
ATOM 1711 N N . CYS B 1 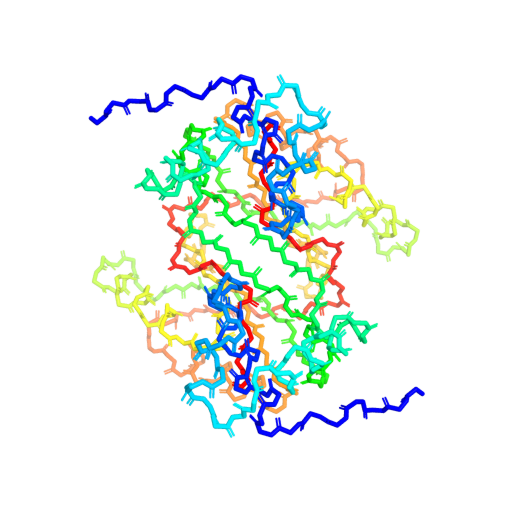56 ? 0.076 11.609 2.963 1 97.62 56 CYS B N 1
ATOM 1712 C CA . CYS B 1 56 ? -1.334 11.289 2.764 1 97.62 56 CYS B CA 1
ATOM 1713 C C . CYS B 1 56 ? -1.937 10.672 4.02 1 97.62 56 CYS B C 1
ATOM 1715 O O . CYS B 1 56 ? -1.21 10.281 4.934 1 97.62 56 CYS B O 1
ATOM 1717 N N . ALA B 1 57 ? -3.24 10.688 4.039 1 98.06 57 ALA B N 1
ATOM 1718 C CA . ALA B 1 57 ? -4.004 9.945 5.039 1 98.06 57 ALA B CA 1
ATOM 1719 C C . ALA B 1 57 ? -4.371 8.555 4.527 1 98.06 57 ALA B C 1
ATOM 1721 O O . ALA B 1 57 ? -4.773 8.391 3.373 1 98.06 57 ALA B O 1
ATOM 1722 N N . ILE B 1 58 ? -4.148 7.602 5.312 1 97 58 ILE B N 1
ATOM 1723 C CA . ILE B 1 58 ? -4.582 6.238 5.02 1 97 58 ILE B CA 1
ATOM 1724 C C . ILE B 1 58 ? -5.926 5.969 5.695 1 97 58 ILE B C 1
ATOM 1726 O O . ILE B 1 58 ? -6.051 6.102 6.914 1 97 58 ILE B O 1
ATOM 1730 N N . LEU B 1 59 ? -6.879 5.609 4.898 1 96.69 59 LEU B N 1
ATOM 1731 C CA . LEU B 1 59 ? -8.227 5.387 5.406 1 96.69 59 LEU B CA 1
ATOM 1732 C C . LEU B 1 59 ? -8.445 3.912 5.734 1 96.69 59 LEU B C 1
ATOM 1734 O O . LEU B 1 59 ? -7.82 3.039 5.129 1 96.69 59 LEU B O 1
ATOM 1738 N N . ASN B 1 60 ? -9.312 3.705 6.664 1 94.25 60 ASN B N 1
ATOM 1739 C CA . ASN B 1 60 ? -9.719 2.354 7.039 1 94.25 60 ASN B CA 1
ATOM 1740 C C . ASN B 1 60 ? -10.812 1.824 6.121 1 94.25 60 ASN B C 1
ATOM 1742 O O . ASN B 1 60 ? -11.961 2.254 6.207 1 94.25 60 ASN B O 1
ATOM 1746 N N . PRO B 1 61 ? -10.477 0.857 5.289 1 91.88 61 PRO B N 1
ATOM 1747 C CA . PRO B 1 61 ? -11.492 0.381 4.348 1 91.88 61 PRO B CA 1
ATOM 1748 C C . PRO B 1 61 ? -12.719 -0.189 5.047 1 91.88 61 PRO B C 1
ATOM 1750 O O . PRO B 1 61 ? -13.82 -0.157 4.488 1 91.88 61 PRO B O 1
ATOM 1753 N N . LEU B 1 62 ? -12.617 -0.651 6.254 1 88.31 62 LEU B N 1
ATOM 1754 C CA . LEU B 1 62 ? -13.695 -1.314 6.977 1 88.31 62 LEU B CA 1
ATOM 1755 C C . LEU B 1 62 ? -14.75 -0.306 7.422 1 88.31 62 LEU B C 1
ATOM 1757 O O . LEU B 1 62 ? -15.852 -0.689 7.82 1 88.31 62 LEU B O 1
ATOM 1761 N N . LYS B 1 63 ? -14.359 0.897 7.348 1 92.44 63 LYS B N 1
ATOM 1762 C CA . LYS B 1 63 ? -15.273 1.952 7.773 1 92.44 63 LYS B CA 1
ATOM 1763 C C . LYS B 1 63 ? -16.141 2.428 6.613 1 92.44 63 LYS B C 1
ATOM 1765 O O . LYS B 1 63 ? -17.016 3.277 6.793 1 92.44 63 LYS B O 1
ATOM 1770 N N . PHE B 1 64 ? -15.969 1.868 5.469 1 92.19 64 PHE B N 1
ATOM 1771 C CA . PHE B 1 64 ? -16.703 2.277 4.277 1 92.19 64 PHE B CA 1
ATOM 1772 C C . PHE B 1 64 ? -17.531 1.118 3.723 1 92.19 64 PHE B C 1
ATOM 1774 O O . PHE B 1 64 ? -17.688 0.995 2.508 1 92.19 64 PHE B O 1
ATOM 1781 N N . GLY B 1 65 ? -18 0.303 4.617 1 87.44 65 GLY B N 1
ATOM 1782 C CA . GLY B 1 65 ? -18.781 -0.867 4.258 1 87.44 65 GLY B CA 1
ATOM 1783 C C . GLY B 1 65 ? -17.969 -2.146 4.234 1 87.44 65 GLY B C 1
ATOM 1784 O O . GLY B 1 65 ? -16.781 -2.141 4.562 1 87.44 65 GLY B O 1
ATOM 1785 N N . GLU B 1 66 ? -18.625 -3.246 3.953 1 87.31 66 GLU B N 1
ATOM 1786 C CA . GLU B 1 66 ? -17.969 -4.547 3.926 1 87.31 66 GLU B CA 1
ATOM 1787 C C . GLU B 1 66 ? -17.234 -4.766 2.605 1 87.31 66 GLU B C 1
ATOM 1789 O O . GLU B 1 66 ? -17.562 -5.688 1.853 1 87.31 66 GLU B O 1
ATOM 1794 N N . LYS B 1 67 ? -16.234 -4.055 2.457 1 92.88 67 LYS B N 1
ATOM 1795 C CA . LYS B 1 67 ? -15.469 -4.129 1.218 1 92.88 67 LYS B CA 1
ATOM 1796 C C . LYS B 1 67 ? -14.773 -5.48 1.082 1 92.88 67 LYS B C 1
ATOM 1798 O O . LYS B 1 67 ? -14.469 -6.133 2.084 1 92.88 67 LYS B O 1
ATOM 1803 N N . ILE B 1 68 ? -14.547 -5.863 -0.105 1 95.56 68 ILE B N 1
ATOM 1804 C CA . ILE B 1 68 ? -13.852 -7.105 -0.433 1 95.56 68 ILE B CA 1
ATOM 1805 C C . ILE B 1 68 ? -12.5 -6.793 -1.071 1 95.56 68 ILE B C 1
ATOM 1807 O O . ILE B 1 68 ? -12.438 -6.129 -2.107 1 95.56 68 ILE B O 1
ATOM 1811 N N . THR B 1 69 ? -11.469 -7.18 -0.373 1 97.19 69 THR B N 1
ATOM 1812 C CA . THR B 1 69 ? -10.156 -7.156 -0.998 1 97.19 69 THR B CA 1
ATOM 1813 C C . THR B 1 69 ? -9.898 -8.453 -1.765 1 97.19 69 THR B C 1
ATOM 1815 O O . THR B 1 69 ? -10.086 -9.547 -1.228 1 97.19 69 THR B O 1
ATOM 1818 N N . SER B 1 70 ? -9.539 -8.297 -2.996 1 97.94 70 SER B N 1
ATOM 1819 C CA . SER B 1 70 ? -9.227 -9.461 -3.824 1 97.94 70 SER B CA 1
ATOM 1820 C C . SER B 1 70 ? -7.883 -9.297 -4.527 1 97.94 70 SER B C 1
ATOM 1822 O O . SER B 1 70 ? -7.48 -8.18 -4.852 1 97.94 70 SER B O 1
ATOM 1824 N N . ILE B 1 71 ? -7.223 -10.391 -4.676 1 98.38 71 ILE B N 1
ATOM 1825 C CA . ILE B 1 71 ? -6 -10.445 -5.469 1 98.38 71 ILE B CA 1
ATOM 1826 C C . ILE B 1 71 ? -6.262 -11.234 -6.754 1 98.38 71 ILE B C 1
ATOM 1828 O O . ILE B 1 71 ? -6.773 -12.352 -6.707 1 98.38 71 ILE B O 1
ATOM 1832 N N . ILE B 1 72 ? -5.93 -10.625 -7.871 1 98.38 72 ILE B N 1
ATOM 1833 C CA . ILE B 1 72 ? -6.16 -11.266 -9.164 1 98.38 72 ILE B CA 1
ATOM 1834 C C . ILE B 1 72 ? -4.824 -11.523 -9.859 1 98.38 72 ILE B C 1
ATOM 1836 O O . ILE B 1 72 ? -4.027 -10.602 -10.055 1 98.38 72 ILE B O 1
ATOM 1840 N N . GLU B 1 73 ? -4.57 -12.773 -10.125 1 97.5 73 GLU B N 1
ATOM 1841 C CA . GLU B 1 73 ? -3.473 -13.172 -11 1 97.5 73 GLU B CA 1
ATOM 1842 C C . GLU B 1 73 ? -3.914 -13.203 -12.461 1 97.5 73 GLU B C 1
ATOM 1844 O O . GLU B 1 73 ? -4.836 -13.945 -12.82 1 97.5 73 GLU B O 1
ATOM 1849 N N . VAL B 1 74 ? -3.203 -12.438 -13.312 1 98.12 74 VAL B N 1
ATOM 1850 C CA . VAL B 1 74 ? -3.652 -12.281 -14.695 1 98.12 74 VAL B CA 1
ATOM 1851 C C . VAL B 1 74 ? -2.568 -12.773 -15.648 1 98.12 74 VAL B C 1
ATOM 1853 O O . VAL B 1 74 ? -1.392 -12.445 -15.484 1 98.12 74 VAL B O 1
ATOM 1856 N N . ARG B 1 75 ? -2.961 -13.578 -16.547 1 97.44 75 ARG B N 1
ATOM 1857 C CA . ARG B 1 75 ? -2.143 -13.898 -17.703 1 97.44 75 ARG B CA 1
ATOM 1858 C C . ARG B 1 75 ? -2.697 -13.242 -18.969 1 97.44 75 ARG B C 1
ATOM 1860 O O . ARG B 1 75 ? -3.885 -13.375 -19.266 1 97.44 75 ARG B O 1
ATOM 1867 N N . LEU B 1 76 ? -1.875 -12.562 -19.656 1 96.81 76 LEU B N 1
ATOM 1868 C CA . LEU B 1 76 ? -2.312 -11.891 -20.875 1 96.81 76 LEU B CA 1
ATOM 1869 C C . LEU B 1 76 ? -2.369 -12.867 -22.031 1 96.81 76 LEU B C 1
ATOM 1871 O O . LEU B 1 76 ? -1.712 -13.906 -22.016 1 96.81 76 LEU B O 1
ATOM 1875 N N . SER B 1 77 ? -3.09 -12.492 -23.062 1 93.12 77 SER B N 1
ATOM 1876 C CA . SER B 1 77 ? -3.316 -13.336 -24.234 1 93.12 77 SER B CA 1
ATOM 1877 C C . SER B 1 77 ? -2.061 -13.438 -25.094 1 93.12 77 SER B C 1
ATOM 1879 O O . SER B 1 77 ? -1.828 -14.461 -25.734 1 93.12 77 SER B O 1
ATOM 1881 N N . GLU B 1 78 ? -1.367 -12.367 -25.156 1 90.88 78 GLU B N 1
ATOM 1882 C CA . GLU B 1 78 ? -0.125 -12.32 -25.922 1 90.88 78 GLU B CA 1
ATOM 1883 C C . GLU B 1 78 ? 0.943 -11.508 -25.188 1 90.88 78 GLU B C 1
ATOM 1885 O O . GLU B 1 78 ? 0.625 -10.703 -24.328 1 90.88 78 GLU B O 1
ATOM 1890 N N . ASP B 1 79 ? 2.146 -11.828 -25.453 1 83.75 79 ASP B N 1
ATOM 1891 C CA . ASP B 1 79 ? 3.246 -11.18 -24.75 1 83.75 79 ASP B CA 1
ATOM 1892 C C . ASP B 1 79 ? 3.834 -10.039 -25.562 1 83.75 79 ASP B C 1
ATOM 1894 O O . ASP B 1 79 ? 4.891 -9.5 -25.234 1 83.75 79 ASP B O 1
ATOM 1898 N N . ARG B 1 80 ? 3.084 -9.609 -26.625 1 89.25 80 ARG B N 1
ATOM 1899 C CA . ARG B 1 80 ? 3.562 -8.469 -27.406 1 89.25 80 ARG B CA 1
ATOM 1900 C C . ARG B 1 80 ? 3.559 -7.199 -26.562 1 89.25 80 ARG B C 1
ATOM 1902 O O . ARG B 1 80 ? 2.65 -6.98 -25.766 1 89.25 80 ARG B O 1
ATOM 1909 N N . SER B 1 81 ? 4.488 -6.367 -26.828 1 93 81 SER B N 1
ATOM 1910 C CA . SER B 1 81 ? 4.676 -5.129 -26.078 1 93 81 SER B CA 1
ATOM 1911 C C . SER B 1 81 ? 3.424 -4.262 -26.125 1 93 81 SER B C 1
ATOM 1913 O O . SER B 1 81 ? 3.047 -3.65 -25.125 1 93 81 SER B O 1
ATOM 1915 N N . VAL B 1 82 ? 2.836 -4.191 -27.234 1 94.06 82 VAL B N 1
ATOM 1916 C CA . VAL B 1 82 ? 1.67 -3.334 -27.422 1 94.06 82 VAL B CA 1
ATOM 1917 C C . VAL B 1 82 ? 0.546 -3.785 -26.484 1 94.06 82 VAL B C 1
ATOM 1919 O O . VAL B 1 82 ? -0.164 -2.955 -25.922 1 94.06 82 VAL B O 1
ATOM 1922 N N . VAL B 1 83 ? 0.357 -5.062 -26.375 1 94.56 83 VAL B N 1
ATOM 1923 C CA . VAL B 1 83 ? -0.682 -5.613 -25.516 1 94.56 83 VAL B CA 1
ATOM 1924 C C . VAL B 1 83 ? -0.333 -5.352 -24.047 1 94.56 83 VAL B C 1
ATOM 1926 O O . VAL B 1 83 ? -1.195 -4.961 -23.25 1 94.56 83 VAL B O 1
ATOM 1929 N N . MET B 1 84 ? 0.894 -5.543 -23.75 1 94.94 84 MET B N 1
ATOM 1930 C CA . MET B 1 84 ? 1.359 -5.293 -22.391 1 94.94 84 MET B CA 1
ATOM 1931 C C . MET B 1 84 ? 1.16 -3.83 -22 1 94.94 84 MET B C 1
ATOM 1933 O O . MET B 1 84 ? 0.66 -3.531 -20.922 1 94.94 84 MET B O 1
ATOM 1937 N N . ASP B 1 85 ? 1.525 -2.914 -22.859 1 96.44 85 ASP B N 1
ATOM 1938 C CA . ASP B 1 85 ? 1.396 -1.484 -22.594 1 96.44 85 ASP B CA 1
ATOM 1939 C C . ASP B 1 85 ? -0.07 -1.083 -22.453 1 96.44 85 ASP B C 1
ATOM 1941 O O . ASP B 1 85 ? -0.42 -0.299 -21.562 1 96.44 85 ASP B O 1
ATOM 1945 N N . ARG B 1 86 ? -0.852 -1.62 -23.25 1 96.75 86 ARG B N 1
ATOM 1946 C CA . ARG B 1 86 ? -2.285 -1.352 -23.203 1 96.75 86 ARG B CA 1
ATOM 1947 C C . ARG B 1 86 ? -2.883 -1.848 -21.891 1 96.75 86 ARG B C 1
ATOM 1949 O O . ARG B 1 86 ? -3.684 -1.151 -21.266 1 96.75 86 ARG B O 1
ATOM 1956 N N . ALA B 1 87 ? -2.523 -2.996 -21.531 1 97.38 87 ALA B N 1
ATOM 1957 C CA . ALA B 1 87 ? -3.01 -3.564 -20.281 1 97.38 87 ALA B CA 1
ATOM 1958 C C . ALA B 1 87 ? -2.553 -2.732 -19.094 1 97.38 87 ALA B C 1
ATOM 1960 O O . ALA B 1 87 ? -3.336 -2.467 -18.172 1 97.38 87 ALA B O 1
ATOM 1961 N N . LYS B 1 88 ? -1.297 -2.336 -19.094 1 97.94 88 LYS B N 1
ATOM 1962 C CA . LYS B 1 88 ? -0.773 -1.489 -18.016 1 97.94 88 LYS B CA 1
ATOM 1963 C C . LYS B 1 88 ? -1.588 -0.205 -17.891 1 97.94 88 LYS B C 1
ATOM 1965 O O . LYS B 1 88 ? -2.002 0.163 -16.781 1 97.94 88 LYS B O 1
ATOM 1970 N N . LEU B 1 89 ? -1.813 0.47 -18.969 1 98.12 89 LEU B N 1
ATOM 1971 C CA . LEU B 1 89 ? -2.578 1.713 -18.984 1 98.12 89 LEU B CA 1
ATOM 1972 C C . LEU B 1 89 ? -4 1.478 -18.484 1 98.12 89 LEU B C 1
ATOM 1974 O O . LEU B 1 89 ? -4.52 2.264 -17.688 1 98.12 89 LEU B O 1
ATOM 1978 N N . TYR B 1 90 ? -4.594 0.427 -18.938 1 98.5 90 TYR B N 1
ATOM 1979 C CA . TYR B 1 90 ? -5.965 0.104 -18.562 1 98.5 90 TYR B CA 1
ATOM 1980 C C . TYR B 1 90 ? -6.078 -0.149 -17.062 1 98.5 90 TYR B C 1
ATOM 1982 O O . TYR B 1 90 ? -6.859 0.509 -16.375 1 98.5 90 TYR B O 1
ATOM 1990 N N . PHE B 1 91 ? -5.254 -1.09 -16.547 1 98.5 91 PHE B N 1
ATOM 1991 C CA . PHE B 1 91 ? -5.352 -1.462 -15.141 1 98.5 91 PHE B CA 1
ATOM 1992 C C . PHE B 1 91 ? -4.965 -0.292 -14.242 1 98.5 91 PHE B C 1
ATOM 1994 O O . PHE B 1 91 ? -5.516 -0.135 -13.148 1 98.5 91 PHE B O 1
ATOM 2001 N N . ALA B 1 92 ? -4.07 0.601 -14.727 1 98.31 92 ALA B N 1
ATOM 2002 C CA . ALA B 1 92 ? -3.689 1.791 -13.969 1 98.31 92 ALA B CA 1
ATOM 2003 C C . ALA B 1 92 ? -4.863 2.754 -13.828 1 98.31 92 ALA B C 1
ATOM 2005 O O . ALA B 1 92 ? -4.93 3.529 -12.875 1 98.31 92 ALA B O 1
ATOM 2006 N N . SER B 1 93 ? -5.781 2.699 -14.727 1 98.06 93 SER B N 1
ATOM 2007 C CA . SER B 1 93 ? -6.859 3.682 -14.789 1 98.06 93 SER B CA 1
ATOM 2008 C C . SER B 1 93 ? -8.086 3.209 -14.016 1 98.06 93 SER B C 1
ATOM 2010 O O . SER B 1 93 ? -9 3.992 -13.75 1 98.06 93 SER B O 1
ATOM 2012 N N . VAL B 1 94 ? -8.148 1.938 -13.68 1 97.94 94 VAL B N 1
ATOM 2013 C CA . VAL B 1 94 ? -9.305 1.384 -12.977 1 97.94 94 VAL B CA 1
ATOM 2014 C C . VAL B 1 94 ? -9.281 1.819 -11.516 1 97.94 94 VAL B C 1
ATOM 2016 O O . VAL B 1 94 ? -8.367 1.468 -10.773 1 97.94 94 VAL B O 1
ATOM 2019 N N . GLU B 1 95 ? -10.266 2.484 -11.039 1 95.88 95 GLU B N 1
ATOM 2020 C CA . GLU B 1 95 ? -10.297 3.098 -9.719 1 95.88 95 GLU B CA 1
ATOM 2021 C C . GLU B 1 95 ? -10.281 2.041 -8.617 1 95.88 95 GLU B C 1
ATOM 2023 O O . GLU B 1 95 ? -9.648 2.232 -7.574 1 95.88 95 GLU B O 1
ATOM 2028 N N . GLU B 1 96 ? -10.922 0.927 -8.906 1 97.31 96 GLU B N 1
ATOM 2029 C CA . GLU B 1 96 ? -11.07 -0.103 -7.883 1 97.31 96 GLU B CA 1
ATOM 2030 C C . GLU B 1 96 ? -9.781 -0.889 -7.695 1 97.31 96 GLU B C 1
ATOM 2032 O O . GLU B 1 96 ? -9.625 -1.621 -6.715 1 97.31 96 GLU B O 1
ATOM 2037 N N . ILE B 1 97 ? -8.891 -0.781 -8.703 1 98.25 97 ILE B N 1
ATOM 2038 C CA . ILE B 1 97 ? -7.586 -1.41 -8.562 1 98.25 97 ILE B CA 1
ATOM 2039 C C . ILE B 1 97 ? -6.668 -0.51 -7.73 1 98.25 97 ILE B C 1
ATOM 2041 O O . ILE B 1 97 ? -6.363 0.615 -8.133 1 98.25 97 ILE B O 1
ATOM 2045 N N . GLN B 1 98 ? -6.25 -1.05 -6.605 1 97.12 98 GLN B N 1
ATOM 2046 C CA . GLN B 1 98 ? -5.359 -0.29 -5.734 1 97.12 98 GLN B CA 1
ATOM 2047 C C . GLN B 1 98 ? -3.9 -0.477 -6.141 1 97.12 98 GLN B C 1
ATOM 2049 O O . GLN B 1 98 ? -3.102 0.458 -6.059 1 97.12 98 GLN B O 1
ATOM 2054 N N . GLN B 1 99 ? -3.607 -1.679 -6.469 1 98.31 99 GLN B N 1
ATOM 2055 C CA . GLN B 1 99 ? -2.238 -2.006 -6.855 1 98.31 99 GLN B CA 1
ATOM 2056 C C . GLN B 1 99 ? -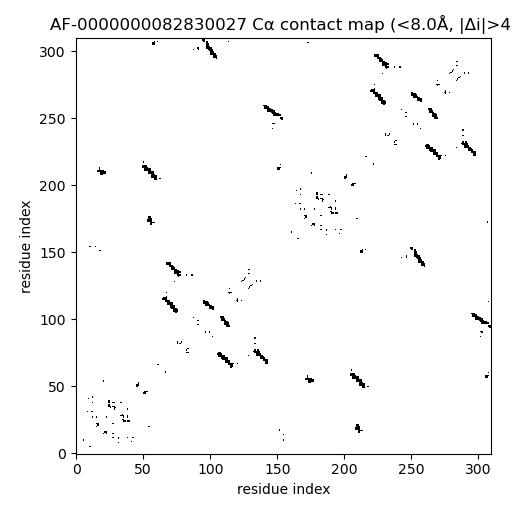2.215 -2.947 -8.055 1 98.31 99 GLN B C 1
ATOM 2058 O O . GLN B 1 99 ? -3.062 -3.836 -8.172 1 98.31 99 GLN B O 1
ATOM 2063 N N . CYS B 1 100 ? -1.25 -2.754 -8.859 1 98.75 100 CYS B N 1
ATOM 2064 C CA . CYS B 1 100 ? -1 -3.57 -10.039 1 98.75 100 CYS B CA 1
ATOM 2065 C C . CYS B 1 100 ? 0.496 -3.729 -10.289 1 98.75 100 CYS B C 1
ATOM 2067 O O . CYS B 1 100 ? 1.211 -2.738 -10.453 1 98.75 100 CYS B O 1
ATOM 2069 N N . TYR B 1 101 ? 0.907 -4.945 -10.289 1 98.44 101 TYR B N 1
ATOM 2070 C CA . TYR B 1 101 ? 2.312 -5.277 -10.5 1 98.44 101 TYR B CA 1
ATOM 2071 C C . TYR B 1 101 ? 2.494 -6.109 -11.766 1 98.44 101 TYR B C 1
ATOM 2073 O O . TYR B 1 101 ? 1.848 -7.145 -11.938 1 98.44 101 TYR B O 1
ATOM 2081 N N . PHE B 1 102 ? 3.348 -5.625 -12.664 1 98.12 102 PHE B N 1
ATOM 2082 C CA . PHE B 1 102 ? 3.805 -6.426 -13.789 1 98.12 102 PHE B CA 1
ATOM 2083 C C . PHE B 1 102 ? 4.961 -7.328 -13.383 1 98.12 102 PHE B C 1
ATOM 2085 O O . PHE B 1 102 ? 5.969 -6.855 -12.859 1 98.12 102 PHE B O 1
ATOM 2092 N N . VAL B 1 103 ? 4.727 -8.617 -13.57 1 97.38 103 VAL B N 1
ATOM 2093 C CA . VAL B 1 103 ? 5.676 -9.555 -12.977 1 97.38 103 VAL B CA 1
ATOM 2094 C C . VAL B 1 103 ? 6.184 -10.516 -14.047 1 97.38 103 VAL B C 1
ATOM 2096 O O . VAL B 1 103 ? 5.605 -10.609 -15.133 1 97.38 103 VAL B O 1
ATOM 2099 N N . ASN B 1 104 ? 7.293 -11.078 -13.594 1 88.69 104 ASN B N 1
ATOM 2100 C CA . ASN B 1 104 ? 7.82 -12.203 -14.367 1 88.69 104 ASN B CA 1
ATOM 2101 C C . ASN B 1 104 ? 7.367 -13.539 -13.789 1 88.69 104 ASN B C 1
ATOM 2103 O O . ASN B 1 104 ? 6.75 -13.586 -12.727 1 88.69 104 ASN B O 1
ATOM 2107 N N . GLY B 1 105 ? 7.418 -14.727 -14.633 1 74.62 105 GLY B N 1
ATOM 2108 C CA .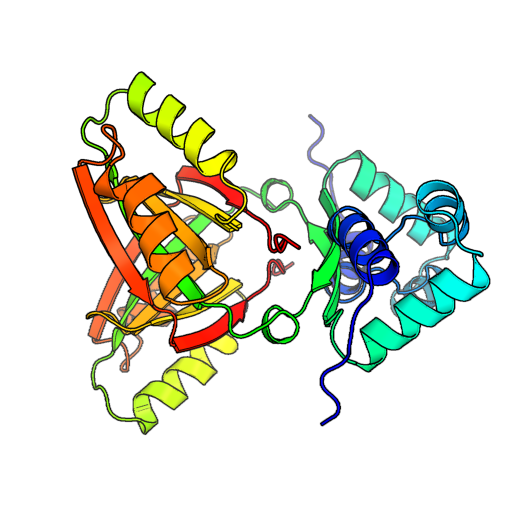 GLY B 1 105 ? 7.223 -16.016 -13.977 1 74.62 105 GLY B CA 1
ATOM 2109 C C . GLY B 1 105 ? 5.973 -16.734 -14.438 1 74.62 105 GLY B C 1
ATOM 2110 O O . GLY B 1 105 ? 5.363 -17.484 -13.664 1 74.62 105 GLY B O 1
ATOM 2111 N N . GLY B 1 106 ? 5.508 -16.5 -15.453 1 83.31 106 GLY B N 1
ATOM 2112 C CA . GLY B 1 106 ? 4.41 -17.281 -16 1 83.31 106 GLY B CA 1
ATOM 2113 C C . GLY B 1 106 ? 3.074 -16.562 -15.938 1 83.31 106 GLY B C 1
ATOM 2114 O O . GLY B 1 106 ? 2.109 -16.969 -16.578 1 83.31 106 GLY B O 1
ATOM 2115 N N . VAL B 1 107 ? 3.021 -15.594 -15.047 1 93.5 107 VAL B N 1
ATOM 2116 C CA . VAL B 1 107 ? 1.854 -14.719 -15.039 1 93.5 107 VAL B CA 1
ATOM 2117 C C . VAL B 1 107 ? 2.271 -13.297 -15.414 1 93.5 107 VAL B C 1
ATOM 2119 O O . VAL B 1 107 ? 3.459 -12.969 -15.398 1 93.5 107 VAL B O 1
ATOM 2122 N N . SER B 1 108 ? 1.315 -12.492 -15.805 1 97.12 108 SER B N 1
ATOM 2123 C CA . SER B 1 108 ? 1.633 -11.164 -16.312 1 97.12 108 SER B CA 1
ATOM 2124 C C . SER B 1 108 ? 1.448 -10.109 -15.219 1 97.12 108 SER B C 1
ATOM 2126 O O . SER B 1 108 ? 2.311 -9.242 -15.031 1 97.12 108 SER B O 1
ATOM 2128 N N . PHE B 1 109 ? 0.333 -10.258 -14.477 1 98.38 109 PHE B N 1
ATOM 2129 C CA . PHE B 1 109 ? 0.036 -9.242 -13.477 1 98.38 109 PHE B CA 1
ATOM 2130 C C . PHE B 1 109 ? -0.435 -9.883 -12.172 1 98.38 109 PHE B C 1
ATOM 2132 O O . PHE B 1 109 ? -1.131 -10.898 -12.195 1 98.38 109 PHE B O 1
ATOM 2139 N N . ILE B 1 110 ? -0.053 -9.266 -11.055 1 98.56 110 ILE B N 1
ATOM 2140 C CA . ILE B 1 110 ? -0.719 -9.414 -9.766 1 98.56 110 ILE B CA 1
ATOM 2141 C C . ILE B 1 110 ? -1.431 -8.117 -9.391 1 98.56 110 ILE B C 1
ATOM 2143 O O . ILE B 1 110 ? -0.806 -7.055 -9.328 1 98.56 110 ILE B O 1
ATOM 2147 N N . ILE B 1 111 ? -2.697 -8.211 -9.148 1 98.81 111 ILE B N 1
ATOM 2148 C CA . ILE B 1 111 ? -3.527 -7.027 -8.938 1 98.81 111 ILE B CA 1
ATOM 2149 C C . ILE B 1 111 ? -4.238 -7.133 -7.59 1 98.81 111 ILE B C 1
ATOM 2151 O O . ILE B 1 111 ? -4.762 -8.188 -7.238 1 98.81 111 ILE B O 1
ATOM 2155 N N . ILE B 1 112 ? -4.172 -6.125 -6.816 1 98.56 112 ILE B N 1
ATOM 2156 C CA . ILE B 1 112 ? -4.977 -5.992 -5.609 1 98.56 112 ILE B CA 1
ATOM 2157 C C . ILE B 1 112 ? -6.148 -5.051 -5.871 1 98.56 112 ILE B C 1
ATOM 2159 O O . ILE B 1 112 ? -5.953 -3.895 -6.254 1 98.56 112 ILE B O 1
ATOM 2163 N N . MET B 1 113 ? -7.336 -5.523 -5.691 1 98.44 113 MET B N 1
ATOM 2164 C CA . MET B 1 113 ? -8.562 -4.812 -6.035 1 98.44 113 MET B CA 1
ATOM 2165 C C . MET B 1 113 ? -9.508 -4.754 -4.84 1 98.44 113 MET B C 1
ATOM 2167 O O . MET B 1 113 ? -9.625 -5.719 -4.082 1 98.44 113 MET B O 1
ATOM 2171 N N . LEU B 1 114 ? -10.125 -3.629 -4.68 1 97.75 114 LEU B N 1
ATOM 2172 C CA . LEU B 1 114 ? -11.102 -3.428 -3.611 1 97.75 114 LEU B CA 1
ATOM 2173 C C . LEU B 1 114 ? -12.492 -3.209 -4.188 1 97.75 114 LEU B C 1
ATOM 2175 O O . LEU B 1 114 ? -12.695 -2.312 -5.008 1 97.75 114 LEU B O 1
ATOM 2179 N N . SER B 1 115 ? -13.43 -4.016 -3.779 1 97.06 115 SER B N 1
ATOM 2180 C CA . SER B 1 115 ? -14.82 -3.893 -4.195 1 97.06 115 SER B CA 1
ATOM 2181 C C . SER B 1 115 ? -15.734 -3.607 -3.006 1 97.06 115 SER B C 1
ATOM 2183 O O . SER B 1 115 ? -15.391 -3.924 -1.865 1 97.06 115 SER B O 1
ATOM 2185 N N . ASN B 1 116 ? -16.891 -3.111 -3.275 1 94.56 116 ASN B N 1
ATOM 2186 C CA . ASN B 1 116 ? -17.781 -2.645 -2.221 1 94.56 116 ASN B CA 1
ATOM 2187 C C . ASN B 1 116 ? -18.578 -3.797 -1.604 1 94.56 116 ASN B C 1
ATOM 2189 O O . ASN B 1 116 ? -19.047 -3.697 -0.467 1 94.56 116 ASN B O 1
ATOM 2193 N N . ASN B 1 117 ? -18.859 -4.77 -2.357 1 94.31 117 ASN B N 1
ATOM 2194 C CA . ASN B 1 117 ? -19.578 -5.977 -1.963 1 94.31 117 ASN B CA 1
ATOM 2195 C C . ASN B 1 117 ? -19.422 -7.086 -3.002 1 94.31 117 ASN B C 1
ATOM 2197 O O . ASN B 1 117 ? -18.719 -6.914 -3.996 1 94.31 117 ASN B O 1
ATOM 2201 N N . LEU B 1 118 ? -20.094 -8.188 -2.797 1 94.94 118 LEU B N 1
ATOM 2202 C CA . LEU B 1 118 ? -19.922 -9.352 -3.656 1 94.94 118 LEU B CA 1
ATOM 2203 C C . LEU B 1 118 ? -20.438 -9.07 -5.066 1 94.94 118 LEU B C 1
ATOM 2205 O O . LEU B 1 118 ? -19.781 -9.445 -6.051 1 94.94 118 LEU B O 1
ATOM 2209 N N . SER B 1 119 ? -21.578 -8.406 -5.129 1 97.12 119 SER B N 1
ATOM 2210 C CA . SER B 1 119 ? -22.141 -8.086 -6.438 1 97.12 119 SER B CA 1
ATOM 2211 C C . SER B 1 119 ? -21.203 -7.16 -7.219 1 97.12 119 SER B C 1
ATOM 2213 O O . SER B 1 119 ? -21 -7.348 -8.422 1 97.12 119 SER B O 1
ATOM 2215 N N . HIS B 1 120 ? -20.703 -6.172 -6.527 1 97.38 120 HIS B N 1
ATOM 2216 C CA . HIS B 1 120 ? -19.75 -5.266 -7.148 1 97.38 120 HIS B CA 1
ATOM 2217 C C . HIS B 1 120 ? -18.484 -6.008 -7.582 1 97.38 120 HIS B C 1
ATOM 2219 O O . HIS B 1 120 ? -18 -5.797 -8.688 1 97.38 120 HIS B O 1
ATOM 2225 N N . PHE B 1 121 ? -18.031 -6.918 -6.742 1 97.94 121 PHE B N 1
ATOM 2226 C CA . PHE B 1 121 ? -16.875 -7.738 -7.066 1 97.94 121 PHE B CA 1
ATOM 2227 C C . PHE B 1 121 ? -17.109 -8.531 -8.344 1 97.94 121 PHE B C 1
ATOM 2229 O O . PHE B 1 121 ? -16.281 -8.492 -9.266 1 97.94 121 PHE B O 1
ATOM 2236 N N . GLU B 1 122 ? -18.172 -9.164 -8.352 1 97.94 122 GLU B N 1
ATOM 2237 C CA . GLU B 1 122 ? -18.5 -9.969 -9.531 1 97.94 122 GLU B CA 1
ATOM 2238 C C . GLU B 1 122 ? -18.531 -9.109 -10.789 1 97.94 122 GLU B C 1
ATOM 2240 O O . GLU B 1 122 ? -18.031 -9.516 -11.836 1 97.94 122 GLU B O 1
ATOM 2245 N N . SER B 1 123 ? -19.141 -7.953 -10.703 1 98.38 123 SER B N 1
ATOM 2246 C CA . SER B 1 123 ? -19.234 -7.047 -11.844 1 98.38 123 SER B CA 1
ATOM 2247 C C . SER B 1 123 ? -17.859 -6.598 -12.305 1 98.38 123 SER B C 1
ATOM 2249 O O . SER B 1 123 ? -17.594 -6.508 -13.508 1 98.38 123 SER B O 1
ATOM 2251 N N . LEU B 1 124 ? -17 -6.32 -11.359 1 98.5 124 LEU B N 1
ATOM 2252 C CA . LEU B 1 124 ? -15.648 -5.887 -11.688 1 98.5 124 LEU B CA 1
ATOM 2253 C C . LEU B 1 124 ? -14.867 -7.012 -12.367 1 98.5 124 LEU B C 1
ATOM 2255 O O . LEU B 1 124 ? -14.141 -6.773 -13.328 1 98.5 124 LEU B O 1
ATOM 2259 N N . VAL B 1 125 ? -14.953 -8.234 -11.82 1 98.5 125 VAL B N 1
ATOM 2260 C CA . VAL B 1 125 ? -14.258 -9.383 -12.398 1 98.5 125 VAL B CA 1
ATOM 2261 C C . VAL B 1 125 ? -14.719 -9.594 -13.836 1 98.5 125 VAL B C 1
ATOM 2263 O O . VAL B 1 125 ? -13.898 -9.812 -14.727 1 98.5 125 VAL B O 1
ATOM 2266 N N . ARG B 1 126 ? -16 -9.531 -14.039 1 98.38 126 ARG B N 1
ATOM 2267 C CA . ARG B 1 126 ? -16.531 -9.68 -15.391 1 98.38 126 ARG B CA 1
ATOM 2268 C C . ARG B 1 126 ? -16 -8.602 -16.328 1 98.38 126 ARG B C 1
ATOM 2270 O O . ARG B 1 126 ? -15.492 -8.906 -17.406 1 98.38 126 ARG B O 1
ATOM 2277 N N . LYS B 1 127 ? -16.062 -7.387 -15.859 1 98.38 127 LYS B N 1
ATOM 2278 C CA . LYS B 1 127 ? -15.727 -6.242 -16.703 1 98.38 127 LYS B CA 1
ATOM 2279 C C . LYS B 1 127 ? -14.227 -6.199 -17 1 98.38 127 LYS B C 1
ATOM 2281 O O . LYS B 1 127 ? -13.82 -6.035 -18.141 1 98.38 127 LYS B O 1
ATOM 2286 N N . HIS B 1 128 ? -13.422 -6.379 -16.016 1 98.62 128 HIS B N 1
ATOM 2287 C CA . HIS B 1 128 ? -12.008 -6.051 -16.156 1 98.62 128 HIS B CA 1
ATOM 2288 C C . HIS B 1 128 ? -11.195 -7.285 -16.547 1 98.62 128 HIS B C 1
ATOM 2290 O O . HIS B 1 128 ? -10.062 -7.164 -17.016 1 98.62 128 HIS B O 1
ATOM 2296 N N . PHE B 1 129 ? -11.766 -8.5 -16.359 1 98.31 129 PHE B N 1
ATOM 2297 C CA . PHE B 1 129 ? -10.969 -9.695 -16.578 1 98.31 129 PHE B CA 1
ATOM 2298 C C . PHE B 1 129 ? -11.688 -10.664 -17.516 1 98.31 129 PHE B C 1
ATOM 2300 O O . PHE B 1 129 ? -11.172 -11.008 -18.578 1 98.31 129 PHE B O 1
ATOM 2307 N N . ALA B 1 130 ? -12.875 -11.086 -17.172 1 98 130 ALA B N 1
ATOM 2308 C CA . ALA B 1 130 ? -13.602 -12.078 -17.953 1 98 130 ALA B CA 1
ATOM 2309 C C . ALA B 1 130 ? -13.883 -11.555 -19.359 1 98 130 ALA B C 1
ATOM 2311 O O . ALA B 1 130 ? -13.719 -12.281 -20.344 1 98 130 ALA B O 1
ATOM 2312 N N . ASP B 1 131 ? -14.258 -10.289 -19.5 1 97.81 131 ASP B N 1
ATOM 2313 C CA . ASP B 1 131 ? -14.664 -9.727 -20.781 1 97.81 131 ASP B CA 1
ATOM 2314 C C . ASP B 1 131 ? -13.516 -8.953 -21.438 1 97.81 131 ASP B C 1
ATOM 2316 O O . ASP B 1 131 ? -13.688 -8.352 -22.5 1 97.81 131 ASP B O 1
ATOM 2320 N N . ASN B 1 132 ? -12.43 -8.906 -20.797 1 97.5 132 ASN B N 1
ATOM 2321 C CA . ASN B 1 132 ? -11.258 -8.211 -21.328 1 97.5 132 ASN B CA 1
ATOM 2322 C C . ASN B 1 132 ? -10.5 -9.07 -22.328 1 97.5 132 ASN B C 1
ATOM 2324 O O . ASN B 1 132 ? -9.922 -10.094 -21.969 1 97.5 132 ASN B O 1
ATOM 2328 N N . GLU B 1 133 ? -10.383 -8.664 -23.562 1 95.88 133 GLU B N 1
ATOM 2329 C CA . GLU B 1 133 ? -9.82 -9.453 -24.656 1 95.88 133 GLU B CA 1
ATOM 2330 C C . GLU B 1 133 ? -8.312 -9.641 -24.484 1 95.88 133 GLU B C 1
ATOM 2332 O O . GLU B 1 133 ? -7.734 -10.594 -25.016 1 95.88 133 GLU B O 1
ATOM 2337 N N . ASP B 1 134 ? -7.746 -8.781 -23.734 1 96.62 134 ASP B N 1
ATOM 2338 C CA . ASP B 1 134 ? -6.305 -8.867 -23.547 1 96.62 134 ASP B CA 1
ATOM 2339 C C . ASP B 1 134 ? -5.949 -9.914 -22.484 1 96.62 134 ASP B C 1
ATOM 2341 O O . ASP B 1 134 ? -4.789 -10.297 -22.344 1 96.62 134 ASP B O 1
ATOM 2345 N N . VAL B 1 135 ? -6.922 -10.406 -21.75 1 97.5 135 VAL B N 1
ATOM 2346 C CA . VAL B 1 135 ? -6.699 -11.352 -20.656 1 97.5 135 VAL B CA 1
ATOM 2347 C C . VAL B 1 135 ? -6.945 -12.773 -21.141 1 97.5 135 VAL B C 1
ATOM 2349 O O . VAL B 1 135 ? -8.047 -13.102 -21.594 1 97.5 135 VAL B O 1
ATOM 2352 N N . LYS B 1 136 ? -5.93 -13.539 -21.078 1 97.19 136 LYS B N 1
ATOM 2353 C CA . LYS B 1 136 ? -6.055 -14.945 -21.453 1 97.19 136 LYS B CA 1
ATOM 2354 C C . LYS B 1 136 ? -6.684 -15.766 -20.328 1 97.19 136 LYS B C 1
ATOM 2356 O O . LYS B 1 136 ? -7.648 -16.5 -20.547 1 97.19 136 LYS B O 1
ATOM 2361 N N . THR B 1 137 ? -6.102 -15.75 -19.203 1 97.19 137 THR B N 1
ATOM 2362 C CA . THR B 1 137 ? -6.633 -16.406 -18.016 1 97.19 137 THR B CA 1
ATOM 2363 C C . THR B 1 137 ? -6.48 -15.508 -16.781 1 97.19 137 THR B C 1
ATOM 2365 O O . THR B 1 137 ? -5.68 -14.57 -16.797 1 97.19 137 THR B O 1
ATOM 2368 N N . TYR B 1 138 ? -7.289 -15.758 -15.797 1 97.25 138 TYR B N 1
ATOM 2369 C CA . TYR B 1 138 ? -7.188 -15.07 -14.516 1 97.25 138 TYR B CA 1
ATOM 2370 C C . TYR B 1 138 ? -7.617 -15.977 -13.375 1 97.25 138 TYR B C 1
ATOM 2372 O O . TYR B 1 138 ? -8.406 -16.906 -13.57 1 97.25 138 TYR B O 1
ATOM 2380 N N . ARG B 1 139 ? -7.016 -15.711 -12.281 1 96.31 139 ARG B N 1
ATOM 2381 C CA . ARG B 1 139 ? -7.355 -16.359 -11.023 1 96.31 139 ARG B CA 1
ATOM 2382 C C . ARG B 1 139 ? -7.625 -15.328 -9.93 1 96.31 139 ARG B C 1
ATOM 2384 O O . ARG B 1 139 ? -6.836 -14.398 -9.742 1 96.31 139 ARG B O 1
ATOM 2391 N N . THR B 1 140 ? -8.766 -15.516 -9.273 1 96.56 140 THR B N 1
ATOM 2392 C CA . THR B 1 140 ? -9.133 -14.562 -8.234 1 96.56 140 THR B CA 1
ATOM 2393 C C . THR B 1 140 ? -8.953 -15.18 -6.848 1 96.56 140 THR B C 1
ATOM 2395 O O . THR B 1 140 ? -9.375 -16.312 -6.605 1 96.56 140 THR B O 1
ATOM 2398 N N . LEU B 1 141 ? -8.297 -14.5 -6.023 1 97.31 141 LEU B N 1
ATOM 2399 C CA . LEU B 1 141 ? -8.148 -14.883 -4.625 1 97.31 141 LEU B CA 1
ATOM 2400 C C . LEU B 1 141 ? -8.828 -13.875 -3.705 1 97.31 141 LEU B C 1
ATOM 2402 O O . LEU B 1 141 ? -8.562 -12.672 -3.783 1 97.31 141 LEU B O 1
ATOM 2406 N N . ILE B 1 142 ? -9.672 -14.398 -2.869 1 97.06 142 ILE B N 1
ATOM 2407 C CA . ILE B 1 142 ? -10.312 -13.523 -1.892 1 97.06 142 ILE B CA 1
ATOM 2408 C C . ILE B 1 142 ? -9.438 -13.414 -0.648 1 97.06 142 ILE B C 1
ATOM 2410 O O . ILE B 1 142 ? -8.945 -14.422 -0.131 1 97.06 142 ILE B O 1
ATOM 2414 N N . VAL B 1 143 ? -9.227 -12.203 -0.216 1 97.5 143 VAL B N 1
ATOM 2415 C CA . VAL B 1 143 ? -8.438 -11.977 0.992 1 97.5 143 VAL B CA 1
ATOM 2416 C C . VAL B 1 143 ? -9.312 -12.195 2.225 1 97.5 143 VAL B C 1
ATOM 2418 O O . VAL B 1 143 ? -10.32 -11.508 2.408 1 97.5 143 VAL B O 1
ATOM 2421 N N . LEU B 1 144 ? -8.914 -13.109 3.004 1 95.69 144 LEU B N 1
ATOM 2422 C CA . LEU B 1 144 ? -9.648 -13.422 4.227 1 95.69 144 LEU B CA 1
ATOM 2423 C C . LEU B 1 144 ? -9.133 -12.594 5.395 1 95.69 144 LEU B C 1
ATOM 2425 O O . LEU B 1 144 ? -9.875 -12.328 6.344 1 95.69 144 LEU B O 1
ATOM 2429 N N . ASP B 1 145 ? -7.875 -12.234 5.344 1 96 145 ASP B N 1
ATOM 2430 C CA . ASP B 1 145 ? -7.23 -11.445 6.387 1 96 145 ASP B CA 1
ATOM 2431 C C . ASP B 1 145 ? -6.102 -10.594 5.812 1 96 145 ASP B C 1
ATOM 2433 O O . ASP B 1 145 ? -5.25 -11.102 5.078 1 96 145 ASP B O 1
ATOM 2437 N N . ARG B 1 146 ? -6.168 -9.312 6.074 1 96.44 146 ARG B N 1
ATOM 2438 C CA . ARG B 1 146 ? -5.055 -8.422 5.766 1 96.44 146 ARG B CA 1
ATOM 2439 C C . ARG B 1 146 ? -4.023 -8.422 6.891 1 96.44 146 ARG B C 1
ATOM 2441 O O . ARG B 1 146 ? -4.027 -7.527 7.742 1 96.44 146 ARG B O 1
ATOM 2448 N N . VAL B 1 147 ? -3.086 -9.266 6.859 1 97.88 147 VAL B N 1
ATOM 2449 C CA . VAL B 1 147 ? -2.162 -9.562 7.949 1 97.88 147 VAL B CA 1
ATOM 2450 C C . VAL B 1 147 ? -1.218 -8.383 8.156 1 97.88 147 VAL B C 1
ATOM 2452 O O . VAL B 1 147 ? -0.93 -8 9.297 1 97.88 147 VAL B O 1
ATOM 2455 N N . LYS B 1 148 ? -0.717 -7.82 7.156 1 97.44 148 LYS B N 1
ATOM 2456 C CA . LYS B 1 148 ? 0.156 -6.648 7.117 1 97.44 148 LYS B CA 1
ATOM 2457 C C . LYS B 1 148 ? -0.021 -5.875 5.816 1 97.44 148 LYS B C 1
ATOM 2459 O O . LYS B 1 148 ? 0.048 -6.453 4.73 1 97.44 148 LYS B O 1
ATOM 2464 N N . VAL B 1 149 ? -0.312 -4.574 5.988 1 96.06 149 VAL B N 1
ATOM 2465 C CA . VAL B 1 149 ? -0.489 -3.766 4.785 1 96.06 149 VAL B CA 1
ATOM 2466 C C . VAL B 1 149 ? 0.088 -2.369 5.008 1 96.06 149 VAL B C 1
ATOM 2468 O O . VAL B 1 149 ? -0.555 -1.519 5.625 1 96.06 149 VAL B O 1
ATOM 2471 N N . ASN B 1 150 ? 1.268 -2.096 4.516 1 94.19 150 ASN B N 1
ATOM 2472 C CA . ASN B 1 150 ? 1.879 -0.772 4.566 1 94.19 150 ASN B CA 1
ATOM 2473 C C . ASN B 1 150 ? 2.912 -0.59 3.461 1 94.19 150 ASN B C 1
ATOM 2475 O O . ASN B 1 150 ? 3.154 -1.507 2.674 1 94.19 150 ASN B O 1
ATOM 2479 N N . PHE B 1 151 ? 3.367 0.62 3.305 1 93 151 PHE B N 1
ATOM 2480 C CA . PHE B 1 151 ? 4.383 0.938 2.307 1 93 151 PHE B CA 1
ATOM 2481 C C . PHE B 1 151 ? 5.695 1.324 2.975 1 93 151 PHE B C 1
ATOM 2483 O O . PHE B 1 151 ? 6.566 1.925 2.342 1 93 151 PHE B O 1
ATOM 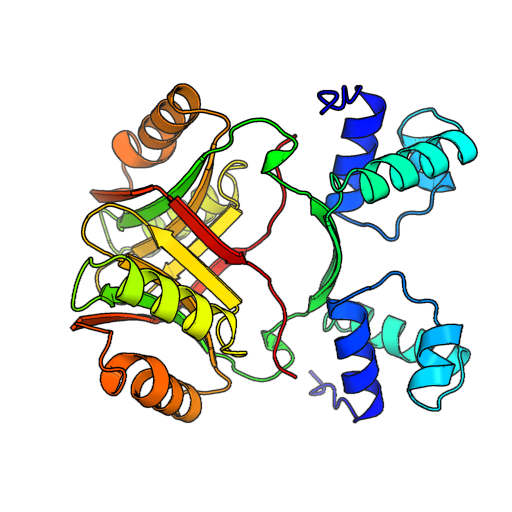2490 N N . GLU B 1 152 ? 5.805 1.013 4.262 1 94.56 152 GLU B N 1
ATOM 2491 C CA . GLU B 1 152 ? 6.977 1.459 5.012 1 94.56 152 GLU B CA 1
ATOM 2492 C C . GLU B 1 152 ? 8.25 0.803 4.488 1 94.56 152 GLU B C 1
ATOM 2494 O O . GLU B 1 152 ? 8.273 -0.405 4.242 1 94.56 152 GLU B O 1
ATOM 2499 N N . LEU B 1 153 ? 9.234 1.599 4.285 1 95.31 153 LEU B N 1
ATOM 2500 C CA . LEU B 1 153 ? 10.555 1.104 3.912 1 95.31 153 LEU B CA 1
ATOM 2501 C C . LEU B 1 153 ? 11.414 0.871 5.145 1 95.31 153 LEU B C 1
ATOM 2503 O O . LEU B 1 153 ? 11.359 1.645 6.105 1 95.31 153 LEU B O 1
ATOM 2507 N N . ASN B 1 154 ? 12.156 -0.205 5.047 1 91.94 154 ASN B N 1
ATOM 2508 C CA . ASN B 1 154 ? 13.148 -0.444 6.086 1 91.94 154 ASN B CA 1
ATOM 2509 C C . ASN B 1 154 ? 14.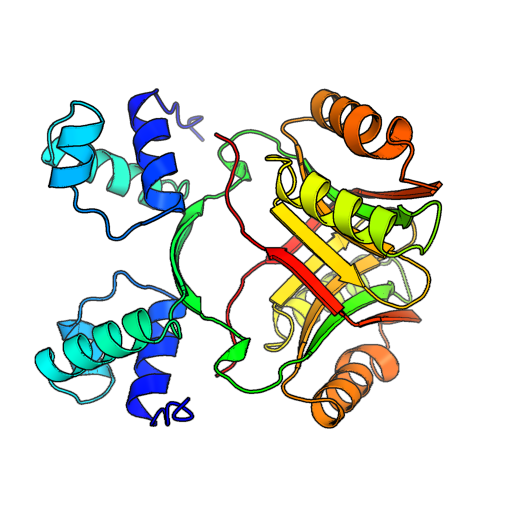422 0.368 5.848 1 91.94 154 ASN B C 1
ATOM 2511 O O . ASN B 1 154 ? 15.297 -0.053 5.094 1 91.94 154 ASN B O 1
ATOM 2515 N N . ILE B 1 155 ? 14.523 1.448 6.461 1 92.06 155 ILE B N 1
ATOM 2516 C CA . ILE B 1 155 ? 15.688 2.309 6.258 1 92.06 155 ILE B CA 1
ATOM 2517 C C . ILE B 1 155 ? 16.281 2.697 7.605 1 92.06 155 ILE B C 1
ATOM 2519 O O . ILE B 1 155 ? 15.602 2.656 8.633 1 92.06 155 ILE B O 1
#

Sequence (310 aa):
MSEISLDNFDYAILRILQKDNKTSHREISEKIGLSAASVQRRITRMEEKQIILKNCAILNPLKFGEKITSIIEVRLSEDRSVVMDRAKLYFASVEEIQQCYFVNGGVSFIIIMLSNNLSHFESLVRKHFADNEDVKTYRTLIVLDRVKVNFELNIMSEISLDNFDYAILRILQKDNKTSHREISEKIGLSAASVQRRITRMEEKQIILKNCAILNPLKFGEKITSIIEVRLSEDRSVVMDRAKLYFASVEEIQQCYFVNGGVSFIIIMLSNNLSHFESLVRKHFADNEDVKTYRTLIVLDRVKVNFELNI

Radius of gyration: 20.7 Å; Cα contacts (8 Å, |Δi|>4): 538; chains: 2; bounding box: 46×55×48 Å

Organism: Acinetobacter baumannii (strain ATCC 19606 / DSM 30007 / JCM 6841 / CCUG 19606 / CIP 70.34 / NBRC 109757 / NCIMB 12457 / NCTC 12156 / 81) (NCBI:txid575584)

Secondary structure (DSSP, 8-state):
-------HHHHHHHHHHHH-TTS-HHHHHHHHT--HHHHHHHHHHHHHTTSEEEEEEEE-TTBTBS-EEEEEEEEES---HHHHHHHHHHHHH-TTEEEEEEE-SS-SEEEEEEESSHHHHHHHHIIIIIT-TTEEEEEEEEEEEEEEE------/-------HHHHHHHHHHHH-TTS-HHHHHHHHT--HHHHHHHHHHHHHTTSEEEEEEEE-TTBTBS-EEEEEEEEES---HHHHHHHHHHHHH-TTEEEEEEE-SS-SEEEEEEESSHHHHHHHHIIIIIT-TTEEEEEEEEEEEEEEE------

Foldseek 3Di:
DPPPDDDPLLVQLLQVCQVPVVPQLPNSCVVRPHDSVVSVVSVVVCVVVCVPVDDDDDDDVVVLADKWKKKKWFAWPDPDPVLLVVLVVVLVPDPQWPDWDQDDDRTGIITIGIARDDVRVVVCCCVSEVVDNGTDDMDMDTDPDDPDDGDDDDD/DPPPDDDPLLVQLLQVCQVPVVPQLPNSCVVRPHDSVVSVVSVVVCVVVCVPVDDDDDDDPVVLADKWKKKKWFAWPDPDPVLLVVLVVVLVPDPQWPDWDQDDDRTGIITIGIARDDVRVVVCCCVSEVVDNGTDDMDMDTDPDDPDDGDDDDD

InterPro domains:
  IPR000485 AsnC-type HTH domain [PF13404] (6-47)
  IPR000485 AsnC-type HTH domain [PR00033] (6-22)
  IPR000485 AsnC-type HTH domain [PR00033] (22-33)
  IPR000485 AsnC-type HTH domain [PR00033] (33-52)
  IPR000485 AsnC-type HTH domain [PS50956] (6-67)
  IPR011008 Dimeric alpha-beta barrel [SSF54909] (68-150)
  IPR019887 Transcription regulator AsnC/Lrp, ligand binding domain [PF01037] (70-150)
  IPR019888 Transcription regulator AsnC-like [SM00344] (6-115)
  IPR036388 Winged helix-like DNA-binding domain superfamily [G3DSA:1.10.10.10] (1-59)
  IPR036390 Winged helix DNA-binding domain superfamily [SSF46785] (5-65)